Protein AF-A0A955SVN8-F1 (afdb_monomer)

Secondary structure (DSSP, 8-state):
-HHHHHHHHHHHHHHHHHTS-----TT------------TTSS---TTS----S---PPBP-S-TTSTTBHHHHHHH-HHHHHHHHHHHHTPPP-GGGT--SSTT---SB-TTSSSBPP-GGG-SSGGGTEEESTTSS-EE-EE--SSTT-EEPPPSTTHHHHHHHHHHHHHHHHHHH-SS-SSSEEGGG----EEEE-SSTTSPPEEEEESS-SSSSSS--B-TTEEEEEE-TTS-B-TT--STTSTT--EEEEEE-SS--S-TT-SS--

Mean predicted aligned error: 13.24 Å

Solvent-accessible surface area (backbone atoms only — not comparable to full-atom values): 16402 Å² total; per-residue (Å²): 119,72,73,63,52,56,57,51,53,54,51,51,54,53,51,55,63,71,66,51,75,79,73,78,68,85,76,66,85,74,74,71,83,89,75,81,89,78,60,96,83,57,80,93,68,59,91,79,77,65,56,68,80,70,80,88,77,82,68,46,85,45,89,54,57,83,45,81,75,20,47,30,16,28,57,75,75,36,45,65,59,43,47,52,52,52,44,51,57,34,51,23,59,66,43,61,92,73,69,54,50,86,61,48,66,47,68,48,67,54,42,93,83,70,73,48,72,21,87,40,84,46,43,45,57,28,54,40,73,43,24,25,40,59,83,90,33,64,13,25,40,53,65,40,91,50,99,46,99,79,31,43,64,39,65,54,42,70,63,45,68,57,52,52,50,51,42,52,52,49,50,54,58,48,39,68,76,41,25,88,86,68,85,80,44,33,42,61,88,52,44,73,54,47,77,39,69,46,64,85,48,95,94,49,74,66,46,76,48,36,33,35,31,53,81,85,70,83,32,47,70,40,51,40,82,53,37,36,70,48,34,12,29,88,83,69,46,76,40,91,85,50,88,34,60,79,32,89,73,42,36,28,35,38,73,46,68,48,81,92,49,90,81,59,94,58,70,53,83,64,136

Structure (mmCIF, N/CA/C/O backbone):
data_AF-A0A955SVN8-F1
#
_entry.id   AF-A0A955SVN8-F1
#
loop_
_atom_site.group_PDB
_atom_site.id
_atom_site.type_symbol
_atom_site.label_atom_id
_atom_site.label_alt_id
_atom_site.label_comp_id
_atom_site.label_asym_id
_atom_site.label_entity_id
_atom_site.label_seq_id
_atom_site.pdbx_PDB_ins_code
_atom_site.Cartn_x
_atom_site.Cartn_y
_atom_site.Cartn_z
_atom_site.occupancy
_atom_site.B_iso_or_equiv
_atom_site.auth_seq_id
_atom_site.auth_comp_id
_atom_site.auth_asym_id
_atom_site.auth_atom_id
_atom_site.pdbx_PDB_model_num
ATOM 1 N N . MET A 1 1 ? 54.560 -7.103 -55.744 1.00 56.50 1 MET A N 1
ATOM 2 C CA . MET A 1 1 ? 54.652 -7.944 -54.525 1.00 56.50 1 MET A CA 1
ATOM 3 C C . MET A 1 1 ? 53.747 -7.437 -53.393 1.00 56.50 1 MET A C 1
ATOM 5 O O . MET A 1 1 ? 53.150 -8.261 -52.718 1.00 56.50 1 MET A O 1
ATOM 9 N N . GLN A 1 2 ? 53.546 -6.118 -53.244 1.00 54.25 2 GLN A N 1
ATOM 10 C CA . GLN A 1 2 ? 52.640 -5.513 -52.245 1.00 54.25 2 GLN A CA 1
ATOM 11 C C . GLN A 1 2 ? 51.151 -5.903 -52.363 1.00 54.25 2 GLN A C 1
ATOM 13 O O . GLN A 1 2 ? 50.496 -6.117 -51.350 1.00 54.25 2 GLN A O 1
ATOM 18 N N . THR A 1 3 ? 50.607 -6.084 -53.569 1.00 54.38 3 THR A N 1
ATOM 19 C CA . THR A 1 3 ? 49.172 -6.386 -53.765 1.00 54.38 3 THR A CA 1
ATOM 20 C C . THR A 1 3 ? 48.739 -7.768 -53.263 1.00 54.38 3 THR A C 1
ATOM 22 O O . THR A 1 3 ? 47.601 -7.938 -52.837 1.00 54.38 3 THR A O 1
ATOM 25 N N . LYS A 1 4 ? 49.644 -8.755 -53.228 1.00 53.31 4 LYS A N 1
ATOM 26 C CA . LYS A 1 4 ? 49.331 -10.100 -52.708 1.00 53.31 4 LYS A CA 1
ATOM 27 C C . LYS A 1 4 ? 49.249 -10.143 -51.176 1.00 53.31 4 LYS A C 1
ATOM 29 O O . LYS A 1 4 ? 48.553 -10.995 -50.634 1.00 53.31 4 LYS A O 1
ATOM 34 N N . ILE A 1 5 ? 49.907 -9.211 -50.485 1.00 62.44 5 ILE A N 1
ATOM 35 C CA . ILE A 1 5 ? 49.927 -9.144 -49.015 1.00 62.44 5 ILE A CA 1
ATOM 36 C C . ILE A 1 5 ? 48.602 -8.577 -48.482 1.00 62.44 5 ILE A C 1
ATOM 38 O O . ILE A 1 5 ? 48.080 -9.072 -47.487 1.00 62.44 5 ILE A O 1
ATOM 42 N N . HIS A 1 6 ? 47.989 -7.619 -49.186 1.00 59.75 6 HIS A N 1
ATOM 43 C CA . HIS A 1 6 ? 46.691 -7.059 -48.787 1.00 59.75 6 HIS A CA 1
ATOM 44 C C . HIS A 1 6 ? 45.537 -8.063 -48.895 1.00 59.75 6 HIS A C 1
ATOM 46 O O . HIS A 1 6 ? 44.671 -8.087 -48.024 1.00 59.75 6 HIS A O 1
ATOM 52 N N . HIS A 1 7 ? 45.550 -8.942 -49.901 1.00 61.31 7 HIS A N 1
ATOM 53 C CA . HIS A 1 7 ? 44.539 -9.998 -50.011 1.00 61.31 7 HIS A CA 1
ATOM 54 C C . HIS A 1 7 ? 44.686 -11.072 -48.932 1.00 61.31 7 HIS A C 1
ATOM 56 O O . HIS A 1 7 ? 43.678 -11.574 -48.443 1.00 61.31 7 HIS A O 1
ATOM 62 N N . LEU A 1 8 ? 45.915 -11.385 -48.511 1.00 60.88 8 LEU A N 1
ATOM 63 C CA . LEU A 1 8 ? 46.146 -12.372 -47.458 1.00 60.88 8 LEU A CA 1
ATOM 64 C C . LEU A 1 8 ? 45.701 -11.856 -46.081 1.00 60.88 8 LEU A C 1
ATOM 66 O O . LEU A 1 8 ? 45.087 -12.606 -45.331 1.00 60.88 8 LEU A O 1
ATOM 70 N N . ILE A 1 9 ? 45.951 -10.573 -45.781 1.00 66.62 9 ILE A N 1
ATOM 71 C CA . ILE A 1 9 ? 45.527 -9.923 -44.527 1.00 66.62 9 ILE A CA 1
ATOM 72 C C . ILE A 1 9 ? 43.999 -9.768 -44.468 1.00 66.62 9 ILE A C 1
ATOM 74 O O . ILE A 1 9 ? 43.391 -9.986 -43.421 1.00 66.62 9 ILE A O 1
ATOM 78 N N . ALA A 1 10 ? 43.356 -9.437 -45.592 1.00 66.25 10 ALA A N 1
ATOM 79 C CA . ALA A 1 10 ? 41.897 -9.355 -45.657 1.00 66.25 10 ALA A CA 1
ATOM 80 C C . ALA A 1 10 ? 41.232 -10.727 -45.432 1.00 66.25 10 ALA A C 1
ATOM 82 O O . ALA A 1 10 ? 40.215 -10.816 -44.746 1.00 66.25 10 ALA A O 1
ATOM 83 N N . LEU A 1 11 ? 41.824 -11.803 -45.964 1.00 64.62 11 LEU A N 1
ATOM 84 C CA . LEU A 1 11 ? 41.280 -13.155 -45.829 1.00 64.62 11 LEU A CA 1
ATOM 85 C C . LEU A 1 11 ? 41.447 -13.714 -44.406 1.00 64.62 11 LEU A C 1
ATOM 87 O O . LEU A 1 11 ? 40.525 -14.343 -43.888 1.00 64.62 11 LEU A O 1
ATOM 91 N N . THR A 1 12 ? 42.584 -13.461 -43.749 1.00 63.41 12 THR A N 1
ATOM 92 C CA . THR A 1 12 ? 42.801 -13.884 -42.354 1.00 63.41 12 THR A CA 1
ATOM 93 C C . THR A 1 12 ? 41.941 -13.101 -41.368 1.00 63.41 12 THR A C 1
ATOM 95 O O . THR A 1 12 ? 41.427 -13.700 -40.425 1.00 63.41 12 THR A O 1
ATOM 98 N N . GLY A 1 13 ? 41.702 -11.807 -41.606 1.00 63.97 13 GLY A N 1
ATOM 99 C CA . GLY A 1 13 ? 40.751 -11.022 -40.812 1.00 63.97 13 GLY A CA 1
ATOM 100 C C . GLY A 1 13 ? 39.316 -11.554 -40.906 1.00 63.97 13 GLY A C 1
ATOM 101 O O . GLY A 1 13 ? 38.627 -11.657 -39.893 1.00 63.97 13 GLY A O 1
ATOM 102 N N . LEU A 1 14 ? 38.884 -11.967 -42.104 1.00 63.12 14 LEU A N 1
ATOM 103 C CA . LEU A 1 14 ? 37.544 -12.519 -42.318 1.00 63.12 14 LEU A CA 1
ATOM 104 C C . LEU A 1 14 ? 37.375 -13.911 -41.683 1.00 63.12 14 LEU A C 1
ATOM 106 O O . LEU A 1 14 ? 36.348 -14.180 -41.062 1.00 63.12 14 LEU A O 1
ATOM 110 N N . LEU A 1 15 ? 38.391 -14.779 -41.780 1.00 63.25 15 LEU A N 1
ATOM 111 C CA . LEU A 1 15 ? 38.370 -16.084 -41.108 1.00 63.25 15 LEU A CA 1
ATOM 112 C C . LEU A 1 15 ? 38.391 -15.948 -39.578 1.00 63.25 15 LEU A C 1
ATOM 114 O O . LEU A 1 15 ? 37.716 -16.712 -38.894 1.00 63.25 15 LEU A O 1
ATOM 118 N N . ALA A 1 16 ? 39.122 -14.970 -39.036 1.00 62.03 16 ALA A N 1
ATOM 119 C CA . ALA A 1 16 ? 39.156 -14.722 -37.597 1.00 62.03 16 ALA A CA 1
ATOM 120 C C . ALA A 1 16 ? 37.789 -14.272 -37.051 1.00 62.03 16 ALA A C 1
ATOM 122 O O . ALA A 1 16 ? 37.416 -14.693 -35.960 1.00 62.03 16 ALA A O 1
ATOM 123 N N . LEU A 1 17 ? 37.008 -13.496 -37.818 1.00 59.44 17 LEU A N 1
ATOM 124 C CA . LEU A 1 17 ? 35.631 -13.148 -37.442 1.00 59.44 17 LEU A CA 1
ATOM 125 C C . LEU A 1 17 ? 34.669 -14.346 -37.500 1.00 59.44 17 LEU A C 1
ATOM 127 O O . LEU A 1 17 ? 33.755 -14.420 -36.685 1.00 59.44 17 LEU A O 1
ATOM 131 N N . LEU A 1 18 ? 34.870 -15.280 -38.433 1.00 61.41 18 LEU A N 1
ATOM 132 C CA . LEU A 1 18 ? 34.033 -16.481 -38.575 1.00 61.41 18 LEU A CA 1
ATOM 133 C C . LEU A 1 18 ? 34.332 -17.557 -37.518 1.00 61.41 18 LEU A C 1
ATOM 135 O O . LEU A 1 18 ? 33.471 -18.383 -37.229 1.00 61.41 18 LEU A O 1
ATOM 139 N N . CYS A 1 19 ? 35.533 -17.540 -36.935 1.00 59.44 19 CYS A N 1
ATOM 140 C CA . CYS A 1 19 ? 35.955 -18.470 -35.886 1.00 59.44 19 CYS A CA 1
ATOM 141 C C . CYS A 1 19 ? 35.751 -17.935 -34.462 1.00 59.44 19 CYS A C 1
ATOM 143 O O . CYS A 1 19 ? 36.079 -18.641 -33.506 1.00 59.44 19 CYS A O 1
ATOM 145 N N . LEU A 1 20 ? 35.220 -16.717 -34.288 1.00 55.03 20 LEU A N 1
ATOM 146 C CA . LEU A 1 20 ? 34.752 -16.293 -32.974 1.00 55.03 20 LEU A CA 1
ATOM 147 C C . LEU A 1 20 ? 33.561 -17.188 -32.612 1.00 55.03 20 LEU A C 1
ATOM 149 O O . LEU A 1 20 ? 32.554 -17.154 -33.324 1.00 55.03 20 LEU A O 1
ATOM 153 N N . PRO A 1 21 ? 33.644 -18.004 -31.542 1.00 52.06 21 PRO A N 1
ATOM 154 C CA . PRO A 1 21 ? 32.481 -18.732 -31.078 1.00 52.06 21 PRO A CA 1
ATOM 155 C C . PRO A 1 21 ? 31.404 -17.686 -30.837 1.00 52.06 21 PRO A C 1
ATOM 157 O O . PRO A 1 21 ? 31.644 -16.705 -30.127 1.00 52.06 21 PRO A O 1
ATOM 160 N N . SER A 1 22 ? 30.243 -17.866 -31.466 1.00 52.44 22 SER A N 1
ATOM 161 C CA . SER A 1 22 ? 29.055 -17.111 -31.112 1.00 52.44 22 SER A CA 1
ATOM 162 C C . SER A 1 22 ? 28.837 -17.378 -29.631 1.00 52.44 22 SER A C 1
ATOM 164 O O . SER A 1 22 ? 28.274 -18.410 -29.261 1.00 52.44 22 SER A O 1
ATOM 166 N N . GLN A 1 23 ? 29.352 -16.504 -28.766 1.00 48.19 23 GLN A N 1
ATOM 167 C CA . GLN A 1 23 ? 28.896 -16.458 -27.398 1.00 48.19 23 GLN A CA 1
ATOM 168 C C . GLN A 1 23 ? 27.404 -16.265 -27.555 1.00 48.19 23 GLN A C 1
ATOM 170 O O . GLN A 1 23 ? 26.951 -15.266 -28.115 1.00 48.19 23 GLN A O 1
ATOM 175 N N . THR A 1 24 ? 26.663 -17.307 -27.209 1.00 48.28 24 THR A N 1
ATOM 176 C CA . THR A 1 24 ? 25.218 -17.312 -27.192 1.00 48.28 24 THR A CA 1
ATOM 177 C C . THR A 1 24 ? 24.825 -16.201 -26.241 1.00 48.28 24 THR A C 1
ATOM 179 O O . THR A 1 24 ? 24.751 -16.391 -25.027 1.00 48.28 24 THR A O 1
ATOM 182 N N . ALA A 1 25 ? 24.638 -15.006 -26.793 1.00 43.06 25 ALA A N 1
ATOM 183 C CA . ALA A 1 25 ? 24.001 -13.907 -26.120 1.00 43.06 25 ALA A CA 1
ATOM 184 C C . ALA A 1 25 ? 22.561 -14.366 -25.885 1.00 43.06 25 ALA A C 1
ATOM 186 O O . ALA A 1 25 ? 21.659 -14.100 -26.673 1.00 43.06 25 ALA A O 1
ATOM 187 N N . HIS A 1 26 ? 22.337 -15.090 -24.789 1.00 45.22 26 HIS A N 1
ATOM 188 C CA . HIS A 1 26 ? 21.021 -15.538 -24.330 1.00 45.22 26 HIS A CA 1
ATOM 189 C C . HIS A 1 26 ? 20.142 -14.374 -23.832 1.00 45.22 26 HIS A C 1
ATOM 191 O O . HIS A 1 26 ? 19.161 -14.584 -23.127 1.00 45.22 26 HIS A O 1
ATOM 197 N N . ALA A 1 27 ? 20.467 -13.143 -24.226 1.00 41.06 27 ALA A N 1
ATOM 198 C CA . ALA A 1 27 ? 19.725 -11.931 -23.924 1.00 41.06 27 ALA A CA 1
ATOM 199 C C . ALA A 1 27 ? 19.083 -11.306 -25.175 1.00 41.06 27 ALA A C 1
ATOM 201 O O . ALA A 1 27 ? 18.737 -10.127 -25.159 1.00 41.06 27 ALA A O 1
ATOM 202 N N . GLN A 1 28 ? 18.892 -12.062 -26.263 1.00 39.22 28 GLN A N 1
ATOM 203 C CA . GLN A 1 28 ? 17.955 -11.626 -27.296 1.00 39.22 28 GLN A CA 1
ATOM 204 C C . GLN A 1 28 ? 16.526 -11.835 -26.791 1.00 39.22 28 GLN A C 1
ATOM 206 O O . GLN A 1 28 ? 16.095 -12.960 -26.529 1.00 39.22 28 GLN A O 1
ATOM 211 N N . LEU A 1 29 ? 15.795 -10.725 -26.657 1.00 39.72 29 LEU A N 1
ATOM 212 C CA . LEU A 1 29 ? 14.338 -10.693 -26.594 1.00 39.72 29 LEU A CA 1
ATOM 213 C C . LEU A 1 29 ? 13.798 -11.348 -27.871 1.00 39.72 29 LEU A C 1
ATOM 215 O O . LEU A 1 29 ? 13.519 -10.678 -28.860 1.00 39.72 29 LEU A O 1
ATOM 219 N N . GLY A 1 30 ? 13.691 -12.673 -27.866 1.00 37.09 30 GLY A N 1
ATOM 220 C CA . GLY A 1 30 ? 12.896 -13.394 -28.841 1.00 37.09 30 GLY A CA 1
ATOM 221 C C . GLY A 1 30 ? 11.435 -13.067 -28.577 1.00 37.09 30 GLY A C 1
ATOM 222 O O . GLY A 1 30 ? 10.751 -13.818 -27.882 1.00 37.09 30 GLY A O 1
ATOM 223 N N . GLU A 1 31 ? 10.953 -11.936 -29.096 1.00 38.50 31 GLU A N 1
ATOM 224 C CA . GLU A 1 31 ? 9.530 -11.811 -29.378 1.00 38.50 31 GLU A CA 1
ATOM 225 C C . GLU A 1 31 ? 9.178 -12.998 -30.276 1.00 38.50 31 GLU A C 1
ATOM 227 O O . GLU A 1 31 ? 9.737 -13.171 -31.362 1.00 38.50 31 GLU A O 1
ATOM 232 N N . ARG A 1 32 ? 8.328 -13.902 -29.777 1.00 40.16 32 ARG A N 1
ATOM 233 C CA . ARG A 1 32 ? 7.825 -14.996 -30.607 1.00 40.16 32 ARG A CA 1
ATOM 234 C C . ARG A 1 32 ? 7.165 -14.377 -31.844 1.00 40.16 32 ARG A C 1
ATOM 236 O O . ARG A 1 32 ? 6.414 -13.416 -31.673 1.00 40.16 32 ARG A O 1
ATOM 243 N N . PRO A 1 33 ? 7.371 -14.946 -33.047 1.00 39.72 33 PRO A N 1
ATOM 244 C CA . PRO A 1 33 ? 6.618 -14.557 -34.229 1.00 39.72 33 PRO A CA 1
ATOM 245 C C . PRO A 1 33 ? 5.126 -14.539 -33.893 1.00 39.72 33 PRO A C 1
ATOM 247 O O . PRO A 1 33 ? 4.575 -15.532 -33.411 1.00 39.72 33 PRO A O 1
ATOM 250 N N . SER A 1 34 ? 4.508 -13.375 -34.072 1.00 40.97 34 SER A N 1
ATOM 251 C CA . SER A 1 34 ? 3.095 -13.131 -33.822 1.00 40.97 34 SER A CA 1
ATOM 252 C C . SER A 1 34 ? 2.247 -14.136 -34.600 1.00 40.97 34 SER A C 1
ATOM 254 O O . SER A 1 34 ? 2.191 -14.105 -35.827 1.00 40.97 34 SER A O 1
ATOM 256 N N . GLY A 1 35 ? 1.577 -15.019 -33.872 1.00 39.84 35 GLY A N 1
ATOM 257 C CA . GLY A 1 35 ? 0.622 -15.980 -34.409 1.00 39.84 35 GLY A CA 1
ATOM 258 C C . GLY A 1 35 ? -0.524 -16.177 -33.431 1.00 39.84 35 GLY A C 1
ATOM 259 O O . GLY A 1 35 ? -0.808 -17.302 -33.033 1.00 39.84 35 GLY A O 1
ATOM 260 N N . SER A 1 36 ? -1.137 -15.084 -32.968 1.00 42.75 36 SER A N 1
ATOM 261 C CA . SER A 1 36 ? -2.406 -15.179 -32.251 1.00 42.75 36 SER A CA 1
ATOM 262 C C . SER A 1 36 ? -3.522 -15.264 -33.286 1.00 42.75 36 SER A C 1
ATOM 264 O O . SER A 1 36 ? -3.944 -14.257 -33.842 1.00 42.75 36 SER A O 1
ATOM 266 N N . THR A 1 37 ? -3.995 -16.474 -33.573 1.00 42.12 37 THR A N 1
ATOM 267 C CA . THR A 1 37 ? -5.223 -16.711 -34.349 1.00 42.12 37 THR A CA 1
ATOM 268 C C . THR A 1 37 ? -6.478 -16.557 -33.472 1.00 42.12 37 THR A C 1
ATOM 270 O O . THR A 1 37 ? -7.478 -17.233 -33.702 1.00 42.12 37 THR A O 1
ATOM 273 N N . ALA A 1 38 ? -6.420 -15.750 -32.406 1.00 45.81 38 ALA A N 1
ATOM 274 C CA . ALA A 1 38 ? -7.461 -15.689 -31.385 1.00 45.81 38 ALA A CA 1
ATOM 275 C C . ALA A 1 38 ? -8.660 -14.837 -31.828 1.00 45.81 38 ALA A C 1
ATOM 277 O O . ALA A 1 38 ? -8.512 -13.689 -32.242 1.00 45.81 38 ALA A O 1
ATOM 278 N N . THR A 1 39 ? -9.858 -15.396 -31.676 1.00 39.88 39 THR A N 1
ATOM 279 C CA . THR A 1 39 ? -11.141 -14.689 -31.761 1.00 39.88 39 THR A CA 1
ATOM 280 C C . THR A 1 39 ? -11.751 -14.579 -30.359 1.00 39.88 39 THR A C 1
ATOM 282 O O . THR A 1 39 ? -11.403 -15.342 -29.457 1.00 39.88 39 THR A O 1
ATOM 285 N N . ALA A 1 40 ? -12.672 -13.630 -30.156 1.00 40.97 40 ALA A N 1
ATOM 286 C CA . ALA A 1 40 ? -13.271 -13.290 -28.854 1.00 40.97 40 ALA A CA 1
ATOM 287 C C . ALA A 1 40 ? -14.096 -14.415 -28.174 1.00 40.97 40 ALA A C 1
ATOM 289 O O . ALA A 1 40 ? -14.730 -14.175 -27.150 1.00 40.97 40 ALA A O 1
ATOM 290 N N . GLN A 1 41 ? -14.121 -15.623 -28.744 1.00 40.09 41 GLN A N 1
ATOM 291 C CA . GLN A 1 41 ? -14.936 -16.764 -28.310 1.00 40.09 41 GLN A CA 1
ATOM 292 C C . GLN A 1 41 ? -14.141 -17.832 -27.534 1.00 40.09 41 GLN A C 1
ATOM 294 O O . GLN A 1 41 ? -14.742 -18.735 -26.956 1.00 40.09 41 GLN A O 1
ATOM 299 N N . ASP A 1 42 ? -12.811 -17.733 -27.486 1.00 43.00 42 ASP A N 1
ATOM 300 C CA . ASP A 1 42 ? -11.946 -18.642 -26.723 1.00 43.00 42 ASP A CA 1
ATOM 301 C C . ASP A 1 42 ? -11.757 -18.142 -25.269 1.00 43.00 42 ASP A C 1
ATOM 303 O O . ASP A 1 42 ? -11.769 -16.928 -25.036 1.00 43.00 42 ASP A O 1
ATOM 307 N N . PRO A 1 43 ? -11.546 -19.022 -24.260 1.00 48.16 43 PRO A N 1
ATOM 308 C CA . PRO A 1 43 ? -11.237 -18.582 -22.894 1.00 48.16 43 PRO A CA 1
ATOM 309 C C . PRO A 1 43 ? -10.026 -17.638 -22.917 1.00 48.16 43 PRO A C 1
ATOM 311 O O . PRO A 1 43 ? -9.142 -17.863 -23.742 1.00 48.16 43 PRO A O 1
ATOM 314 N N . PRO A 1 44 ? -9.947 -16.614 -22.040 1.00 46.03 44 PRO A N 1
ATOM 315 C CA . PRO A 1 44 ? -9.005 -15.503 -22.176 1.00 46.03 44 PRO A CA 1
ATOM 316 C C . PRO A 1 44 ? -7.555 -15.993 -22.261 1.00 46.03 44 PRO A C 1
ATOM 318 O O . PRO A 1 44 ? -6.882 -16.262 -21.263 1.00 46.03 44 PRO A O 1
ATOM 321 N N . LYS A 1 45 ? -7.080 -16.120 -23.497 1.00 55.00 45 LYS A N 1
ATOM 322 C CA . LYS A 1 45 ? -5.713 -16.442 -23.874 1.00 55.00 45 LYS A CA 1
ATOM 323 C C . LYS A 1 45 ? -5.137 -15.141 -24.412 1.00 55.00 45 LYS A C 1
ATOM 325 O O . LYS A 1 45 ? -5.242 -14.894 -25.598 1.00 55.00 45 LYS A O 1
ATOM 330 N N . ASP A 1 46 ? -4.606 -14.305 -23.516 1.00 52.75 46 ASP A N 1
ATOM 331 C CA . ASP A 1 46 ? -3.719 -13.170 -23.837 1.00 52.75 46 ASP A CA 1
ATOM 332 C C . ASP A 1 46 ? -4.014 -12.478 -25.162 1.00 52.75 46 ASP A C 1
ATOM 334 O O . ASP A 1 46 ? -3.350 -12.698 -26.175 1.00 52.75 46 ASP A O 1
ATOM 338 N N . LEU A 1 47 ? -5.059 -11.660 -25.120 1.00 49.00 47 LEU A N 1
ATOM 339 C CA . LEU A 1 47 ? -5.581 -10.939 -26.274 1.00 49.00 47 LEU A CA 1
ATOM 340 C C . LEU A 1 47 ? -4.573 -9.922 -26.822 1.00 49.00 47 LEU A C 1
ATOM 342 O O . LEU A 1 47 ? -4.683 -9.520 -27.975 1.00 49.00 47 LEU A O 1
ATOM 346 N N . SER A 1 48 ? -3.584 -9.529 -26.015 1.00 54.84 48 SER A N 1
ATOM 347 C CA . SER A 1 48 ? -2.513 -8.637 -26.439 1.00 54.84 48 SER A CA 1
ATOM 348 C C . SER A 1 48 ? -1.404 -9.378 -27.199 1.00 54.84 48 SER A C 1
ATOM 350 O O . SER A 1 48 ? -0.697 -8.768 -27.990 1.00 54.84 48 SER A O 1
ATOM 352 N N . GLY A 1 49 ? -1.247 -10.695 -27.005 1.00 55.38 49 GLY A N 1
ATOM 353 C CA . GLY A 1 49 ? -0.098 -11.456 -27.509 1.00 55.38 49 GLY A CA 1
ATOM 354 C C . GLY A 1 49 ? 1.222 -11.073 -26.827 1.00 55.38 49 GLY A C 1
ATOM 355 O O . GLY A 1 49 ? 2.292 -11.488 -27.276 1.00 55.38 49 GLY A O 1
ATOM 356 N N . PHE A 1 50 ? 1.156 -10.277 -25.756 1.00 54.34 50 PHE A N 1
ATOM 357 C CA . PHE A 1 50 ? 2.303 -9.633 -25.115 1.00 54.34 50 PHE A CA 1
ATOM 358 C C . PHE A 1 50 ? 2.478 -10.058 -23.651 1.00 54.34 50 PHE A C 1
ATOM 360 O O . PHE A 1 50 ? 3.408 -9.616 -22.976 1.00 54.34 50 PHE A O 1
ATOM 367 N N . SER A 1 51 ? 1.624 -10.945 -23.138 1.00 56.38 51 SER A N 1
ATOM 368 C CA . SER A 1 51 ? 1.683 -11.373 -21.743 1.00 56.38 51 SER A CA 1
ATOM 369 C C . SER A 1 51 ? 2.815 -12.365 -21.493 1.00 56.38 51 SER A C 1
ATOM 371 O O . SER A 1 51 ? 2.903 -13.449 -22.078 1.00 56.38 51 SER A O 1
ATOM 373 N N . ILE A 1 52 ? 3.660 -12.034 -20.520 1.00 60.66 52 ILE A N 1
ATOM 374 C CA . ILE A 1 52 ? 4.787 -12.871 -20.113 1.00 60.66 52 ILE A CA 1
ATOM 375 C C . ILE A 1 52 ? 4.282 -14.179 -19.499 1.00 60.66 52 ILE A C 1
ATOM 377 O O . ILE A 1 52 ? 3.710 -14.233 -18.402 1.00 60.66 52 ILE A O 1
ATOM 381 N N . LYS A 1 53 ? 4.520 -15.278 -20.221 1.00 57.41 53 LYS A N 1
ATOM 382 C CA . LYS A 1 53 ? 4.068 -16.626 -19.841 1.00 57.41 53 LYS A CA 1
ATOM 383 C C . LYS A 1 53 ? 4.970 -17.326 -18.842 1.00 57.41 53 LYS A C 1
ATOM 385 O O . LYS A 1 53 ? 4.528 -18.297 -18.228 1.00 57.41 53 LYS A O 1
ATOM 390 N N . ASN A 1 54 ? 6.180 -16.813 -18.638 1.00 56.69 54 ASN A N 1
ATOM 391 C CA . ASN A 1 54 ? 7.145 -17.395 -17.717 1.00 56.69 54 ASN A CA 1
ATOM 392 C C . ASN A 1 54 ? 6.576 -17.462 -16.292 1.00 56.69 54 ASN A C 1
ATOM 394 O O . ASN A 1 54 ? 5.756 -16.627 -15.870 1.00 56.69 54 ASN A O 1
ATOM 398 N N . LYS A 1 55 ? 6.996 -18.495 -15.550 1.00 59.41 55 LYS A N 1
ATOM 399 C CA . LYS A 1 55 ? 6.644 -18.652 -14.135 1.00 59.41 55 LYS A CA 1
ATOM 400 C C . LYS A 1 55 ? 7.110 -17.413 -13.371 1.00 59.41 55 LYS A C 1
ATOM 402 O O . LYS A 1 55 ? 8.199 -16.898 -13.612 1.00 59.41 55 LYS A O 1
ATOM 407 N N . ARG A 1 56 ? 6.278 -16.942 -12.438 1.00 63.47 56 ARG A N 1
ATOM 408 C CA . ARG A 1 56 ? 6.669 -15.869 -11.523 1.00 63.47 56 ARG A CA 1
ATOM 409 C C . ARG A 1 56 ? 7.731 -16.434 -10.586 1.00 63.47 56 ARG A C 1
ATOM 411 O O . ARG A 1 56 ? 7.403 -17.224 -9.707 1.00 63.47 56 ARG A O 1
ATOM 418 N N . VAL A 1 57 ? 8.977 -16.026 -10.781 1.00 63.62 57 VAL A N 1
ATOM 419 C CA . VAL A 1 57 ? 10.049 -16.254 -9.813 1.00 63.62 57 VAL A CA 1
ATOM 420 C C . VAL A 1 57 ? 10.077 -15.030 -8.909 1.00 63.62 57 VAL A C 1
ATOM 422 O O . VAL A 1 57 ? 10.329 -13.921 -9.378 1.00 63.62 57 VAL A O 1
ATOM 425 N N . ARG A 1 58 ? 9.721 -15.207 -7.634 1.00 66.44 58 ARG A N 1
ATOM 426 C CA . ARG A 1 58 ? 9.778 -14.118 -6.655 1.00 66.44 58 ARG A CA 1
ATOM 427 C C . ARG A 1 58 ? 11.237 -13.891 -6.279 1.00 66.44 58 ARG A C 1
ATOM 429 O O . ARG A 1 58 ? 11.944 -14.839 -5.961 1.00 66.44 58 ARG A O 1
ATOM 436 N N . MET A 1 59 ? 11.666 -12.639 -6.341 1.00 70.62 59 MET A N 1
ATOM 437 C CA . MET A 1 59 ? 12.954 -12.226 -5.803 1.00 70.62 59 MET A CA 1
ATOM 438 C C . MET A 1 59 ? 12.813 -12.068 -4.292 1.00 70.62 59 MET A C 1
ATOM 440 O O . MET A 1 59 ? 11.840 -11.473 -3.828 1.00 70.62 59 MET A O 1
ATOM 444 N N . ILE A 1 60 ? 13.761 -12.619 -3.541 1.00 76.75 60 ILE A N 1
ATOM 445 C CA . ILE A 1 60 ? 13.814 -12.449 -2.090 1.00 76.75 60 ILE A CA 1
ATOM 446 C C . ILE A 1 60 ? 14.561 -11.146 -1.811 1.00 76.75 60 ILE A C 1
ATOM 448 O O . ILE A 1 60 ? 15.625 -10.904 -2.386 1.00 76.75 60 ILE A O 1
ATOM 452 N N . HIS A 1 61 ? 13.990 -10.285 -0.971 1.00 78.00 61 HIS A N 1
ATOM 453 C CA . HIS A 1 61 ? 14.687 -9.084 -0.529 1.00 78.00 61 HIS A CA 1
ATOM 454 C C . HIS A 1 61 ? 15.875 -9.462 0.366 1.00 78.00 61 HIS A C 1
ATOM 456 O O . HIS A 1 61 ? 15.733 -10.280 1.268 1.00 78.00 61 HIS A O 1
ATOM 462 N N . SER A 1 62 ? 17.029 -8.852 0.118 1.00 81.62 62 SER A N 1
ATOM 463 C CA . SER A 1 62 ? 18.216 -8.923 0.974 1.00 81.62 62 SER A CA 1
ATOM 464 C C . SER A 1 62 ? 18.985 -7.613 0.850 1.00 81.62 62 SER A C 1
ATOM 466 O O . SER A 1 62 ? 18.911 -6.969 -0.199 1.00 81.62 62 SER A O 1
ATOM 468 N N . THR A 1 63 ? 19.73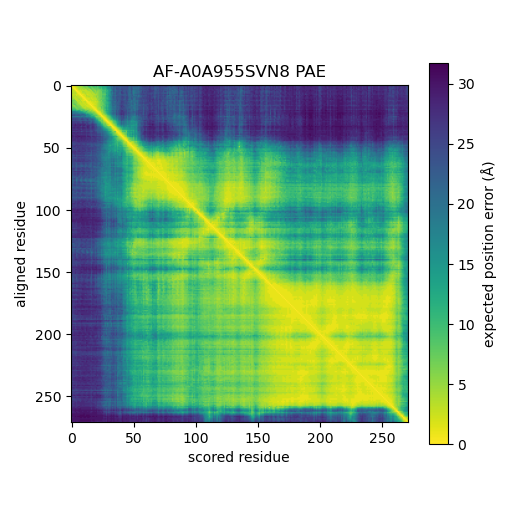0 -7.238 1.888 1.00 86.88 63 THR A N 1
ATOM 469 C CA . THR A 1 63 ? 20.758 -6.184 1.845 1.00 86.88 63 THR A CA 1
ATOM 470 C C . THR A 1 63 ? 22.163 -6.744 1.596 1.00 86.88 63 THR A C 1
ATOM 472 O O . THR A 1 63 ? 23.077 -5.984 1.281 1.00 86.88 63 THR A O 1
ATOM 475 N N . ASP A 1 64 ? 22.330 -8.063 1.697 1.00 88.12 64 ASP A N 1
ATOM 476 C CA . ASP A 1 64 ? 23.566 -8.788 1.416 1.00 88.12 64 ASP A CA 1
ATOM 477 C C . ASP A 1 64 ? 23.653 -9.122 -0.081 1.00 88.12 64 ASP A C 1
ATOM 479 O O . ASP A 1 64 ? 22.777 -9.797 -0.631 1.00 88.12 64 ASP A O 1
ATOM 483 N N . ASN A 1 65 ? 24.703 -8.629 -0.745 1.00 90.50 65 ASN A N 1
ATOM 484 C CA . ASN A 1 65 ? 24.931 -8.826 -2.177 1.00 90.50 65 ASN A CA 1
ATOM 485 C C . ASN A 1 65 ? 25.675 -10.125 -2.514 1.00 90.50 65 ASN A C 1
ATOM 487 O O . ASN A 1 65 ? 25.906 -10.393 -3.692 1.00 90.50 65 ASN A O 1
ATOM 491 N N . THR A 1 66 ? 26.053 -10.919 -1.512 1.00 93.31 66 THR A N 1
ATOM 492 C CA . THR A 1 66 ? 26.700 -12.223 -1.699 1.00 93.31 66 THR A CA 1
ATOM 493 C C . THR A 1 66 ? 25.689 -13.352 -1.912 1.00 93.31 66 THR A C 1
ATOM 495 O O . THR A 1 66 ? 26.036 -14.397 -2.455 1.00 93.31 66 THR A O 1
ATOM 498 N N . LEU A 1 67 ? 24.421 -13.131 -1.551 1.00 89.19 67 LEU A N 1
ATOM 499 C CA . LEU A 1 67 ? 23.353 -14.122 -1.666 1.00 89.19 67 LEU A CA 1
ATOM 500 C C . LEU A 1 67 ? 22.749 -14.138 -3.075 1.00 89.19 67 LEU A C 1
ATOM 502 O O . LEU A 1 67 ? 21.898 -13.305 -3.410 1.00 89.19 67 LEU A O 1
ATOM 506 N N . GLU A 1 68 ? 23.158 -15.112 -3.890 1.00 88.38 68 GLU A N 1
ATOM 507 C CA . GLU A 1 68 ? 22.652 -15.292 -5.254 1.00 88.38 68 GLU A CA 1
ATOM 508 C C . GLU A 1 68 ? 21.118 -15.378 -5.302 1.00 88.38 68 GLU A C 1
ATOM 510 O O . GLU A 1 68 ? 20.466 -16.012 -4.472 1.00 88.38 68 GLU A O 1
ATOM 515 N N . GLY A 1 69 ? 20.514 -14.723 -6.295 1.00 79.69 69 GLY A N 1
ATOM 516 C CA . GLY A 1 69 ? 19.061 -14.733 -6.479 1.00 79.69 69 GLY A CA 1
ATOM 517 C C . GLY A 1 69 ? 18.280 -13.702 -5.649 1.00 79.69 69 GLY A C 1
ATOM 518 O O . GLY A 1 69 ? 17.071 -13.548 -5.868 1.00 79.69 69 GLY A O 1
ATOM 519 N N . THR A 1 70 ? 18.935 -12.973 -4.740 1.00 84.12 70 THR A N 1
ATOM 520 C CA . THR A 1 70 ? 18.308 -11.913 -3.931 1.00 84.12 70 THR A CA 1
ATOM 521 C C . THR A 1 70 ? 18.328 -10.540 -4.614 1.00 84.12 70 THR A C 1
ATOM 523 O O . THR A 1 70 ? 19.022 -10.325 -5.610 1.00 84.12 70 THR A O 1
ATOM 526 N N . SER A 1 71 ? 17.553 -9.583 -4.085 1.00 83.50 71 SER A N 1
ATOM 527 C CA . SER A 1 71 ? 17.429 -8.236 -4.661 1.00 83.50 71 SER A CA 1
ATOM 528 C C . SER A 1 71 ? 18.750 -7.488 -4.770 1.00 83.50 71 SER A C 1
ATOM 530 O O . SER A 1 71 ? 19.036 -6.927 -5.824 1.00 83.50 71 SER A O 1
ATOM 532 N N . LYS A 1 72 ? 19.562 -7.498 -3.708 1.00 87.00 72 LYS A N 1
ATOM 533 C CA . LYS A 1 72 ? 20.842 -6.786 -3.676 1.00 87.00 72 LYS A CA 1
ATOM 534 C C . LYS A 1 72 ? 21.883 -7.450 -4.576 1.00 87.00 72 LYS A C 1
ATOM 536 O O . LYS A 1 72 ? 22.609 -6.741 -5.264 1.00 87.00 72 LYS A O 1
ATOM 541 N N . TYR A 1 73 ? 21.900 -8.785 -4.655 1.00 88.19 73 TYR A N 1
ATOM 542 C CA . TYR A 1 73 ? 22.752 -9.497 -5.610 1.00 88.19 73 TYR A CA 1
ATOM 543 C C . TYR A 1 73 ? 22.476 -9.052 -7.050 1.00 88.19 73 TYR A C 1
ATOM 545 O O . TYR A 1 73 ? 23.402 -8.644 -7.743 1.00 88.19 73 TYR A O 1
ATOM 553 N N . PHE A 1 74 ? 21.213 -9.063 -7.497 1.00 85.75 74 PHE A N 1
ATOM 554 C CA . PHE A 1 74 ? 20.898 -8.643 -8.866 1.00 85.75 74 PHE A CA 1
ATOM 555 C C . PHE A 1 74 ? 21.146 -7.151 -9.092 1.00 85.75 74 PHE A C 1
ATOM 557 O O . PHE A 1 74 ? 21.678 -6.793 -10.130 1.00 85.75 74 PHE A O 1
ATOM 564 N N . GLN A 1 75 ? 20.815 -6.279 -8.138 1.00 87.06 75 GLN A N 1
ATOM 565 C CA . GLN A 1 75 ? 21.077 -4.841 -8.280 1.00 87.06 75 GLN A CA 1
ATOM 566 C C . GLN A 1 75 ? 22.570 -4.529 -8.465 1.00 87.06 75 GLN A C 1
ATOM 568 O O . GLN 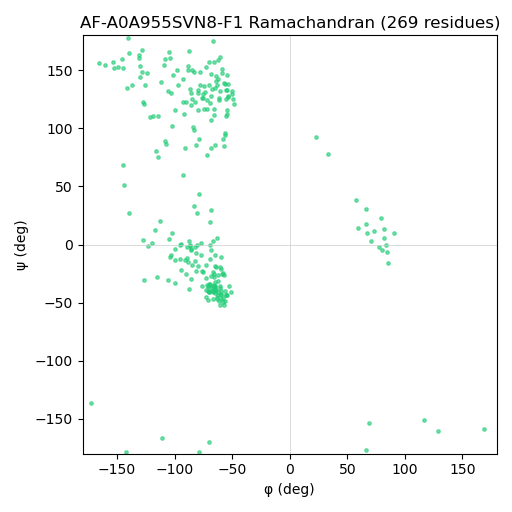A 1 75 ? 22.904 -3.682 -9.288 1.00 87.06 75 GLN A O 1
ATOM 573 N N . ASP A 1 76 ? 23.453 -5.227 -7.745 1.00 91.31 76 ASP A N 1
ATOM 574 C CA . ASP A 1 76 ? 24.893 -4.963 -7.792 1.00 91.31 76 ASP A CA 1
ATOM 575 C C . ASP A 1 76 ? 25.609 -5.734 -8.918 1.00 91.31 76 ASP A C 1
ATOM 577 O O . ASP A 1 76 ? 26.546 -5.216 -9.523 1.00 91.31 76 ASP A O 1
ATOM 581 N N . ARG A 1 77 ? 25.221 -6.993 -9.178 1.00 88.62 77 ARG A N 1
ATOM 582 C CA . ARG A 1 77 ? 25.956 -7.916 -10.067 1.00 88.62 77 ARG A CA 1
ATOM 583 C C . ARG A 1 77 ? 25.375 -8.023 -11.473 1.00 88.62 77 ARG A C 1
ATOM 585 O O . ARG A 1 77 ? 26.135 -8.230 -12.413 1.00 88.62 77 ARG A O 1
ATOM 592 N N . ASP A 1 78 ? 24.058 -7.901 -11.619 1.00 85.88 78 ASP A N 1
ATOM 593 C CA . ASP A 1 78 ? 23.367 -7.964 -12.913 1.00 85.88 78 ASP A CA 1
ATOM 594 C C . ASP A 1 78 ? 22.159 -7.004 -12.928 1.00 85.88 78 ASP A C 1
ATOM 596 O O . ASP A 1 78 ? 20.990 -7.426 -12.909 1.00 85.88 78 ASP A O 1
ATOM 600 N N . PRO A 1 79 ? 22.426 -5.682 -12.912 1.00 85.75 79 PRO A N 1
ATOM 601 C CA . PRO A 1 79 ? 21.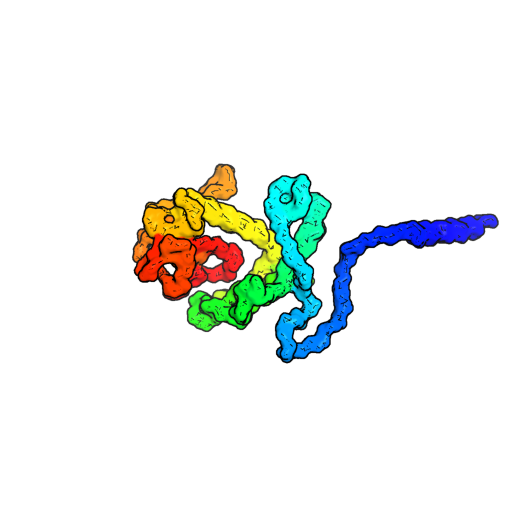379 -4.666 -12.842 1.00 85.75 79 PRO A CA 1
ATOM 602 C C . PRO A 1 79 ? 20.445 -4.718 -14.055 1.00 85.75 79 PRO A C 1
ATOM 604 O O . PRO A 1 79 ? 19.272 -4.353 -13.950 1.00 85.75 79 PRO A O 1
ATOM 607 N N . TRP A 1 80 ? 20.932 -5.214 -15.197 1.00 83.62 80 TRP A N 1
ATOM 608 C CA . TRP A 1 80 ? 20.113 -5.413 -16.386 1.00 83.62 80 TRP A CA 1
ATOM 609 C C . TRP A 1 80 ? 19.056 -6.495 -16.166 1.00 83.62 80 TRP A C 1
ATOM 611 O O . TRP A 1 80 ? 17.879 -6.267 -16.449 1.00 83.62 80 TRP A O 1
ATOM 621 N N . LEU A 1 81 ? 19.428 -7.647 -15.604 1.00 82.50 81 LEU A N 1
ATOM 622 C CA . LEU A 1 81 ? 18.464 -8.687 -15.260 1.00 82.50 81 LEU A CA 1
ATOM 623 C C . LEU A 1 81 ? 17.496 -8.232 -14.160 1.00 82.50 81 LEU A C 1
ATOM 625 O O . LEU A 1 81 ? 16.309 -8.566 -14.224 1.00 82.50 81 LEU A O 1
ATOM 629 N N . ALA A 1 82 ? 17.963 -7.445 -13.184 1.00 81.06 82 ALA A N 1
ATOM 630 C CA . ALA A 1 82 ? 17.096 -6.823 -12.180 1.00 81.06 82 ALA A CA 1
ATOM 631 C C . ALA A 1 82 ? 16.024 -5.937 -12.842 1.00 81.06 82 ALA A C 1
ATOM 633 O O . ALA A 1 82 ? 14.828 -6.090 -12.572 1.00 81.06 82 ALA A O 1
ATOM 634 N N . TYR A 1 83 ? 16.447 -5.066 -13.761 1.00 81.31 83 TYR A N 1
ATOM 635 C CA . TYR A 1 83 ? 15.571 -4.194 -14.536 1.00 81.31 83 TYR A CA 1
ATOM 636 C C . TYR A 1 83 ? 14.591 -4.990 -15.408 1.00 81.31 83 TYR A C 1
ATOM 638 O O . TYR A 1 83 ? 13.383 -4.767 -15.326 1.00 81.31 83 TYR A O 1
ATOM 646 N N . GLN A 1 84 ? 15.067 -5.981 -16.168 1.00 80.94 84 GLN A N 1
ATOM 647 C CA . GLN A 1 84 ? 14.215 -6.828 -17.008 1.00 80.94 84 GLN A CA 1
ATOM 648 C C . GLN A 1 84 ? 13.176 -7.590 -16.180 1.00 80.94 84 GLN A C 1
ATOM 650 O O . GLN A 1 84 ? 12.024 -7.720 -16.588 1.00 80.94 84 GLN A O 1
ATOM 655 N N . ARG A 1 85 ? 13.529 -8.060 -14.978 1.00 78.56 85 ARG A N 1
ATOM 656 C CA . ARG A 1 85 ? 12.564 -8.684 -14.060 1.00 78.56 85 ARG A CA 1
ATOM 657 C C . ARG A 1 85 ? 11.506 -7.698 -13.570 1.00 78.56 85 ARG A C 1
ATOM 659 O O . ARG A 1 85 ? 10.335 -8.072 -13.525 1.00 78.56 85 ARG A O 1
ATOM 666 N N . GLY A 1 86 ? 11.898 -6.468 -13.238 1.00 78.19 86 GLY A N 1
ATOM 667 C CA . GLY A 1 86 ? 10.968 -5.391 -12.891 1.00 78.19 86 GLY A CA 1
ATOM 668 C C . GLY A 1 86 ? 10.011 -5.076 -14.041 1.00 78.19 86 GLY A C 1
ATOM 669 O O . GLY A 1 86 ? 8.797 -5.172 -13.875 1.00 78.19 86 GLY A O 1
ATOM 670 N N . LYS A 1 87 ? 10.550 -4.834 -15.241 1.00 80.00 87 LYS A N 1
ATOM 671 C CA . LYS A 1 87 ? 9.781 -4.624 -16.477 1.00 80.00 87 LYS A CA 1
ATOM 672 C C . LYS A 1 87 ? 8.809 -5.773 -16.748 1.00 80.00 87 LYS A C 1
ATOM 674 O O . LYS A 1 87 ? 7.640 -5.548 -17.066 1.00 80.00 87 LYS A O 1
ATOM 679 N N . ASN A 1 88 ? 9.261 -7.011 -16.562 1.00 79.31 88 ASN A N 1
ATOM 680 C CA . ASN A 1 88 ? 8.432 -8.195 -16.748 1.00 79.31 88 ASN A CA 1
ATOM 681 C C . ASN A 1 88 ? 7.291 -8.298 -15.728 1.00 79.31 88 ASN A C 1
ATOM 683 O O . ASN A 1 88 ? 6.264 -8.903 -16.019 1.00 79.31 88 ASN A O 1
ATOM 687 N N . LEU A 1 89 ? 7.458 -7.745 -14.525 1.00 78.06 89 LEU A N 1
ATOM 688 C CA . LEU A 1 89 ? 6.384 -7.671 -13.541 1.00 78.06 89 LEU A CA 1
ATOM 689 C C . LEU A 1 89 ? 5.346 -6.618 -13.948 1.00 78.06 89 LEU A C 1
ATOM 691 O O . LEU A 1 89 ? 4.156 -6.914 -13.915 1.00 78.06 89 LEU A O 1
ATOM 695 N N . THR A 1 90 ? 5.794 -5.438 -14.383 1.00 79.25 90 THR A N 1
ATOM 696 C CA . THR A 1 90 ? 4.924 -4.320 -14.786 1.00 79.25 90 THR A CA 1
ATOM 697 C C . THR A 1 90 ? 4.098 -4.637 -16.033 1.00 79.25 90 THR A C 1
ATOM 699 O O . THR A 1 90 ? 2.939 -4.250 -16.114 1.00 79.25 90 THR A O 1
ATOM 702 N N . THR A 1 91 ? 4.672 -5.366 -16.991 1.00 79.75 91 THR A N 1
ATOM 703 C CA . THR A 1 91 ? 4.017 -5.762 -18.255 1.00 79.75 91 THR A CA 1
ATOM 704 C C . THR A 1 91 ? 3.197 -7.045 -18.147 1.00 79.75 91 THR A C 1
ATOM 706 O O . THR A 1 91 ? 2.554 -7.472 -19.107 1.00 79.75 91 THR A O 1
ATOM 709 N N . ARG A 1 92 ? 3.217 -7.707 -16.986 1.00 78.31 92 ARG A N 1
ATOM 710 C CA . ARG A 1 92 ? 2.494 -8.959 -16.796 1.00 78.31 92 ARG A CA 1
ATOM 711 C C . ARG A 1 92 ? 1.000 -8.700 -16.698 1.00 78.31 92 ARG A C 1
ATOM 713 O O . ARG A 1 92 ? 0.562 -7.905 -15.871 1.00 78.31 92 ARG A O 1
ATOM 720 N N . GLU A 1 93 ? 0.224 -9.469 -17.453 1.00 77.44 93 GLU A N 1
ATOM 721 C CA . GLU A 1 93 ? -1.216 -9.551 -17.232 1.00 77.44 93 GLU A CA 1
ATOM 722 C C . GLU A 1 93 ? -1.525 -10.411 -15.996 1.00 77.44 93 GLU A C 1
ATOM 724 O O . GLU A 1 93 ? -1.090 -11.571 -15.882 1.00 77.44 93 GLU A O 1
ATOM 729 N N . PHE A 1 94 ? -2.288 -9.835 -15.076 1.00 75.19 94 PHE A N 1
ATOM 730 C CA . PHE A 1 94 ? -2.928 -10.508 -13.964 1.00 75.19 94 PHE A CA 1
ATOM 731 C C . PHE A 1 94 ? -3.864 -11.605 -14.471 1.00 75.19 94 PHE A C 1
ATOM 733 O O . PHE A 1 94 ? -4.409 -11.549 -15.572 1.00 75.19 94 PHE A O 1
ATOM 740 N N . ARG A 1 95 ? -4.040 -12.651 -13.667 1.00 71.00 95 ARG A N 1
ATOM 741 C CA . ARG A 1 95 ? -4.901 -13.796 -13.977 1.00 71.00 95 ARG A CA 1
ATOM 742 C C . ARG A 1 95 ? -5.860 -14.053 -12.825 1.00 71.00 95 ARG A C 1
ATOM 744 O O . ARG A 1 95 ? -5.629 -13.614 -11.704 1.00 71.00 95 ARG A O 1
ATOM 751 N N . LYS A 1 96 ? -6.879 -14.886 -13.054 1.00 66.88 96 LYS A N 1
ATOM 752 C CA . LYS A 1 96 ? -7.801 -15.342 -11.995 1.00 66.88 96 LYS A CA 1
ATOM 753 C C . LYS A 1 96 ? -7.080 -15.899 -10.762 1.00 66.88 96 LYS A C 1
ATOM 755 O O . LYS A 1 96 ? -7.449 -15.584 -9.640 1.00 66.88 96 LYS A O 1
ATOM 760 N N . ARG A 1 97 ? -6.004 -16.668 -10.961 1.00 67.94 97 ARG A N 1
ATOM 761 C CA . ARG A 1 97 ? -5.179 -17.208 -9.861 1.00 67.94 97 ARG A CA 1
ATOM 762 C C . ARG A 1 97 ? -4.444 -16.143 -9.040 1.00 67.94 97 ARG A C 1
ATOM 764 O O . ARG A 1 97 ? -3.960 -16.453 -7.962 1.00 67.94 97 ARG A O 1
ATOM 771 N N . ASP A 1 98 ? -4.293 -14.939 -9.587 1.00 65.12 98 ASP A N 1
ATOM 772 C CA . ASP A 1 98 ? -3.656 -13.814 -8.908 1.00 65.12 98 ASP A CA 1
ATOM 773 C C . ASP A 1 98 ? -4.688 -13.032 -8.063 1.00 65.12 98 ASP A C 1
ATOM 775 O O . ASP A 1 98 ? -4.333 -12.035 -7.450 1.00 65.12 98 ASP A O 1
ATOM 779 N N . GLY A 1 99 ? -5.950 -13.494 -8.008 1.00 64.94 99 GLY A N 1
ATOM 780 C CA . GLY A 1 99 ? -7.011 -12.943 -7.155 1.00 64.94 99 GLY A CA 1
ATOM 781 C C . GLY A 1 99 ? -7.716 -11.704 -7.712 1.00 64.94 99 GLY A C 1
ATOM 782 O O . GLY A 1 99 ? -8.544 -11.131 -7.021 1.00 64.94 99 GLY A O 1
ATOM 783 N N . ILE A 1 100 ? -7.395 -11.296 -8.945 1.00 61.06 100 ILE A N 1
ATOM 784 C CA . ILE A 1 100 ? -7.826 -10.008 -9.524 1.00 61.06 100 ILE A CA 1
ATOM 785 C C . ILE A 1 100 ? -9.113 -10.125 -10.366 1.00 61.06 100 ILE A C 1
ATOM 787 O O . ILE A 1 100 ? -9.834 -9.152 -10.540 1.00 61.06 100 ILE A O 1
ATOM 791 N N . PHE A 1 101 ? -9.451 -11.322 -10.855 1.00 66.88 101 PHE A N 1
ATOM 792 C CA . PHE A 1 101 ? -10.684 -11.575 -11.619 1.00 66.88 101 PHE A CA 1
ATOM 793 C C . PHE A 1 101 ? -11.742 -12.247 -10.735 1.00 66.88 101 PHE A C 1
ATOM 795 O O . PHE A 1 101 ? -11.369 -13.112 -9.935 1.00 66.88 101 PHE A O 1
ATOM 802 N N . PRO A 1 102 ? -13.047 -11.964 -10.927 1.00 58.91 102 PRO A N 1
ATOM 803 C CA . PRO A 1 102 ? -13.679 -11.393 -12.129 1.00 58.91 102 PRO A CA 1
ATOM 804 C C . PRO A 1 102 ? -13.884 -9.872 -12.131 1.00 58.91 102 PRO A C 1
ATOM 806 O O . PRO A 1 102 ? -14.409 -9.346 -13.107 1.00 58.91 102 PRO A O 1
ATOM 809 N N . ASP A 1 103 ? -13.497 -9.163 -11.077 1.00 64.62 103 ASP A N 1
ATOM 810 C CA . ASP A 1 103 ? -13.859 -7.753 -10.881 1.00 64.62 103 ASP A CA 1
ATOM 811 C C . ASP A 1 103 ? -12.949 -6.760 -11.619 1.00 64.62 103 ASP A C 1
ATOM 813 O O . ASP A 1 103 ? -12.722 -5.654 -11.136 1.00 64.62 103 ASP A O 1
ATOM 817 N N . VAL A 1 104 ? -12.439 -7.149 -12.793 1.00 64.06 104 VAL A N 1
ATOM 818 C CA . VAL A 1 104 ? -11.646 -6.249 -13.635 1.00 64.06 104 VAL A CA 1
ATOM 819 C C . VAL A 1 104 ? -12.523 -5.346 -14.493 1.00 64.06 104 VAL A C 1
ATOM 821 O O . VAL A 1 104 ? -13.595 -5.757 -14.935 1.00 64.06 104 VAL A O 1
ATOM 824 N N . ALA A 1 105 ? -12.027 -4.140 -14.771 1.00 62.53 105 ALA A N 1
ATOM 825 C CA . ALA A 1 105 ? -12.699 -3.110 -15.572 1.00 62.53 105 ALA A CA 1
ATOM 826 C C . ALA A 1 105 ? -14.084 -2.693 -15.026 1.00 62.53 105 ALA A C 1
ATOM 828 O O . ALA A 1 105 ? -15.022 -2.451 -15.790 1.00 62.53 105 ALA A O 1
ATOM 829 N N . LYS A 1 106 ? -14.215 -2.614 -13.699 1.00 64.44 106 LYS A N 1
ATOM 830 C CA . LYS A 1 106 ? -15.384 -2.096 -12.989 1.00 64.44 106 LYS A CA 1
ATOM 831 C C . LYS A 1 106 ? -15.016 -0.818 -12.241 1.00 64.44 106 LYS A C 1
ATOM 833 O O . LYS A 1 106 ? -14.385 -0.885 -11.188 1.00 64.44 106 LYS A O 1
ATOM 838 N N . PHE A 1 107 ? -15.539 0.319 -12.699 1.00 70.38 107 PHE A N 1
ATOM 839 C CA . PHE A 1 107 ? -15.463 1.546 -11.909 1.00 70.38 107 PHE A CA 1
ATOM 840 C C . PHE A 1 107 ? -15.943 1.287 -10.474 1.00 70.38 107 PHE A C 1
ATOM 842 O O . PHE A 1 107 ? -16.981 0.655 -10.256 1.00 70.38 107 PHE A O 1
ATOM 849 N N . GLY A 1 108 ? -15.168 1.753 -9.501 1.00 65.38 108 GLY A N 1
ATOM 850 C CA . GLY A 1 108 ? -15.394 1.482 -8.087 1.00 65.38 108 GLY A CA 1
ATOM 851 C C . GLY A 1 108 ? -15.462 2.770 -7.279 1.00 65.38 108 GLY A C 1
ATOM 852 O O . GLY A 1 108 ? -14.499 3.535 -7.233 1.00 65.38 108 GLY A O 1
ATOM 853 N N . GLY A 1 109 ? -16.587 2.990 -6.597 1.00 69.31 109 GLY A N 1
ATOM 854 C CA . GLY A 1 109 ? -16.858 4.238 -5.880 1.00 69.31 109 GLY A CA 1
ATOM 855 C C . GLY A 1 109 ? -17.004 5.454 -6.809 1.00 69.31 109 GLY A C 1
ATOM 856 O O . GLY A 1 109 ? -16.956 5.333 -8.035 1.00 69.31 109 GLY A O 1
ATOM 857 N N . GLY A 1 110 ? -17.188 6.631 -6.210 1.00 72.31 110 GLY A N 1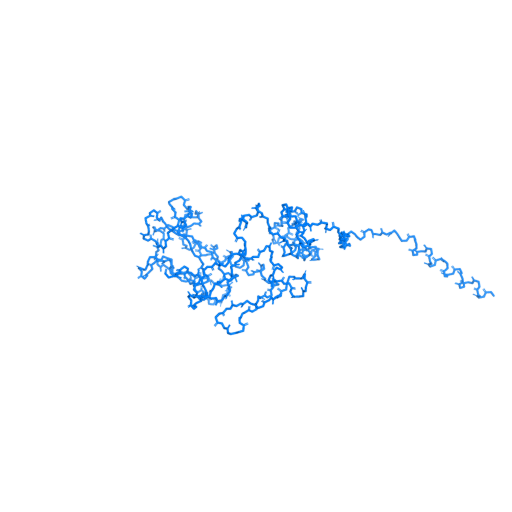
ATOM 858 C CA . GLY A 1 110 ? -17.234 7.916 -6.914 1.00 72.31 110 GLY A CA 1
ATOM 859 C C . GLY A 1 110 ? -15.943 8.722 -6.753 1.00 72.31 110 GLY A C 1
ATOM 860 O O . GLY A 1 110 ? -15.161 8.479 -5.828 1.00 72.31 110 GLY A O 1
ATOM 861 N N . LEU A 1 111 ? -15.720 9.688 -7.646 1.00 73.25 111 LEU A N 1
ATOM 862 C CA . LEU A 1 111 ? -14.838 10.824 -7.373 1.00 73.25 111 LEU A CA 1
ATOM 863 C C . LEU A 1 111 ? -15.462 11.697 -6.263 1.00 73.25 111 LEU A C 1
ATOM 865 O O . LEU A 1 111 ? -16.582 11.463 -5.808 1.00 73.25 111 LEU A O 1
ATOM 869 N N . VAL A 1 112 ? -14.739 12.729 -5.819 1.00 68.12 112 VAL A N 1
ATOM 870 C CA . VAL A 1 112 ? -15.201 13.646 -4.748 1.00 68.12 112 VAL A CA 1
ATOM 871 C C . VAL A 1 112 ? -16.515 14.361 -5.099 1.00 68.12 112 VAL A C 1
ATOM 873 O O . VAL A 1 112 ? -17.225 14.798 -4.200 1.00 68.12 112 VAL A O 1
ATOM 876 N N . ASP A 1 113 ? -16.859 14.457 -6.383 1.00 72.00 113 ASP A N 1
ATOM 877 C CA . ASP A 1 113 ? -18.123 15.040 -6.842 1.00 72.00 113 ASP A CA 1
ATOM 878 C C . ASP A 1 113 ? -19.363 14.193 -6.506 1.00 72.00 113 ASP A C 1
ATOM 880 O O . ASP A 1 113 ? -20.477 14.690 -6.626 1.00 72.00 113 ASP A O 1
ATOM 884 N N . GLY A 1 114 ? -19.190 12.939 -6.075 1.00 73.81 114 GLY A N 1
ATOM 885 C CA . GLY A 1 114 ? -20.276 12.037 -5.692 1.00 73.81 114 GLY A CA 1
ATOM 886 C C . GLY A 1 114 ? -21.043 11.408 -6.860 1.00 73.81 114 GLY A C 1
ATOM 887 O O . GLY A 1 114 ? -21.917 10.578 -6.617 1.00 73.81 114 GLY A O 1
ATOM 888 N N . PHE A 1 115 ? -20.714 11.746 -8.111 1.00 76.44 115 PHE A N 1
ATOM 889 C CA . PHE A 1 115 ? -21.456 11.285 -9.293 1.00 76.44 115 PHE A CA 1
ATOM 890 C C . PHE A 1 115 ? -20.571 10.622 -10.347 1.00 76.44 115 PHE A C 1
ATOM 892 O O . PHE A 1 115 ? -21.040 9.730 -11.054 1.00 76.44 115 PHE A O 1
ATOM 899 N N . THR A 1 116 ? -19.303 11.020 -10.465 1.00 77.38 116 THR A N 1
ATOM 900 C CA . THR A 1 116 ? -18.404 10.474 -11.483 1.00 77.38 116 THR A CA 1
ATOM 9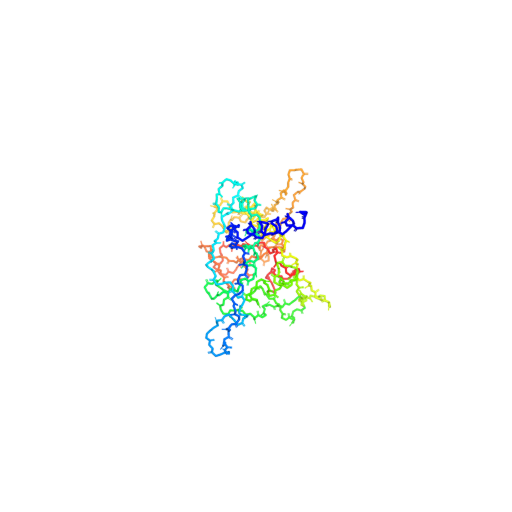01 C C . THR A 1 116 ? -17.822 9.141 -11.012 1.00 77.38 116 THR A C 1
ATOM 903 O O . THR A 1 116 ? -17.165 9.105 -9.969 1.00 77.38 116 THR A O 1
ATOM 906 N N . PRO A 1 117 ? -18.003 8.032 -11.755 1.00 77.31 117 PRO A N 1
ATOM 907 C CA . PRO A 1 117 ? -17.398 6.752 -11.403 1.00 77.31 117 PRO A CA 1
ATOM 908 C C . PRO A 1 117 ? -15.869 6.821 -11.440 1.00 77.31 117 PRO A C 1
ATOM 910 O O . PRO A 1 117 ? -15.272 7.376 -12.365 1.00 77.31 117 PRO A O 1
ATOM 913 N N . LYS A 1 118 ? -15.217 6.233 -10.437 1.00 75.00 118 LYS A N 1
ATOM 914 C CA . LYS A 1 118 ? -13.758 6.276 -10.297 1.00 75.00 118 LYS A CA 1
ATOM 915 C C . LYS A 1 118 ? -13.096 5.022 -10.864 1.00 75.00 118 LYS A C 1
ATOM 917 O O . LYS A 1 118 ? -13.517 3.905 -10.575 1.00 75.00 118 LYS A O 1
ATOM 922 N N . ILE A 1 119 ? -11.995 5.219 -11.595 1.00 74.75 119 ILE A N 1
ATOM 923 C CA . ILE A 1 119 ? -11.083 4.131 -11.974 1.00 74.75 119 ILE A CA 1
ATOM 924 C C . ILE A 1 119 ? -10.351 3.631 -10.723 1.00 74.75 119 ILE A C 1
ATOM 926 O O . ILE A 1 119 ? -9.668 4.405 -10.043 1.00 74.75 119 ILE A O 1
ATOM 930 N N . VAL A 1 120 ? -10.488 2.344 -10.419 1.00 68.06 120 VAL A N 1
ATOM 931 C CA . VAL A 1 120 ? -9.828 1.671 -9.290 1.00 68.06 120 VAL A CA 1
ATOM 932 C C . VAL A 1 120 ? -8.669 0.795 -9.756 1.00 68.06 120 VAL A C 1
ATOM 934 O O . VAL A 1 120 ? -8.528 0.491 -10.935 1.00 68.06 120 VAL A O 1
ATOM 937 N N . ALA A 1 121 ? -7.814 0.365 -8.825 1.00 63.78 121 ALA A N 1
ATOM 938 C CA . ALA A 1 121 ? -6.661 -0.484 -9.145 1.00 63.78 121 ALA A CA 1
ATOM 939 C C . ALA A 1 121 ? -7.052 -1.813 -9.826 1.00 63.78 121 ALA A C 1
ATOM 941 O O . ALA A 1 121 ? -6.263 -2.366 -10.588 1.00 63.78 121 ALA A O 1
ATOM 942 N N . ASN A 1 122 ? -8.279 -2.292 -9.599 1.00 66.12 122 ASN A N 1
ATOM 943 C CA . ASN A 1 122 ? -8.798 -3.506 -10.227 1.00 66.12 122 ASN A CA 1
ATOM 944 C C . ASN A 1 122 ? -9.225 -3.283 -11.690 1.00 66.12 122 ASN A C 1
ATOM 946 O O . ASN A 1 122 ? -9.448 -4.252 -12.404 1.00 66.12 122 ASN A O 1
ATOM 950 N N . ASP A 1 123 ? -9.265 -2.044 -12.191 1.00 72.25 123 ASP A N 1
ATOM 951 C CA . ASP A 1 123 ? -9.713 -1.736 -13.559 1.00 72.25 123 ASP A CA 1
ATOM 952 C C . ASP A 1 123 ? -8.703 -2.040 -14.651 1.00 72.25 123 ASP A C 1
ATOM 954 O O . ASP A 1 123 ? -8.969 -1.822 -15.831 1.00 72.25 123 ASP A O 1
ATOM 958 N N . GLN A 1 124 ? -7.543 -2.563 -14.271 1.00 76.12 124 GLN A N 1
ATOM 959 C CA . GLN A 1 124 ? -6.484 -2.892 -15.198 1.00 76.12 124 GLN A CA 1
ATOM 960 C C . GLN A 1 124 ? -6.060 -4.337 -15.035 1.00 76.12 124 GLN A C 1
ATOM 962 O O . GLN A 1 124 ? -5.867 -4.856 -13.937 1.00 76.12 124 GLN A O 1
ATOM 967 N N . THR A 1 125 ? -5.854 -4.990 -16.171 1.00 76.62 125 THR A N 1
ATOM 968 C CA . THR A 1 125 ? -5.319 -6.348 -16.213 1.00 76.62 125 THR A CA 1
ATOM 969 C C . THR A 1 125 ? -3.802 -6.361 -16.075 1.00 76.62 125 THR A C 1
ATOM 971 O O . THR A 1 125 ? -3.237 -7.436 -15.944 1.00 76.62 125 THR A O 1
ATOM 974 N N . SER A 1 126 ? -3.128 -5.207 -16.080 1.00 80.12 126 SER A N 1
ATOM 975 C CA . SER A 1 126 ? -1.679 -5.086 -15.915 1.00 80.12 126 SER A CA 1
ATOM 976 C C . SER A 1 126 ? -1.277 -3.672 -15.486 1.00 80.12 126 SER A C 1
ATOM 978 O O . SER A 1 126 ? -1.957 -2.705 -15.827 1.00 80.12 126 SER A O 1
ATOM 980 N N . CYS A 1 127 ? -0.131 -3.521 -14.817 1.00 80.38 127 CYS A N 1
ATOM 981 C CA . CYS A 1 127 ? 0.408 -2.202 -14.471 1.00 80.38 127 CYS A CA 1
ATOM 982 C C . CYS A 1 127 ? 0.735 -1.370 -15.725 1.00 80.38 127 CYS A C 1
ATOM 984 O O . CYS A 1 127 ? 0.567 -0.153 -15.712 1.00 80.38 127 CYS A O 1
ATOM 986 N N . VAL A 1 128 ? 1.131 -2.021 -16.829 1.00 81.88 128 VAL A N 1
ATOM 987 C CA . VAL A 1 128 ? 1.379 -1.375 -18.134 1.00 81.88 128 VAL A CA 1
ATOM 988 C C . VAL A 1 128 ? 0.099 -0.844 -18.802 1.00 81.88 128 VAL A C 1
ATOM 990 O O . VAL A 1 128 ? 0.168 -0.194 -19.839 1.00 81.88 128 VAL A O 1
ATOM 993 N N . GLY A 1 129 ? -1.087 -1.085 -18.239 1.00 80.81 129 GLY A N 1
ATOM 994 C CA . GLY A 1 129 ? -2.294 -0.379 -18.676 1.00 80.81 129 GLY A CA 1
ATOM 995 C C . GLY A 1 129 ? -2.198 1.124 -18.390 1.00 80.81 129 GLY A C 1
ATOM 996 O O . GLY A 1 129 ? -2.555 1.943 -19.232 1.00 80.81 129 GLY A O 1
ATOM 997 N N . CYS A 1 130 ? -1.634 1.478 -17.230 1.00 80.94 130 CYS A N 1
ATOM 998 C CA . CYS A 1 130 ? -1.476 2.864 -16.792 1.00 80.94 130 CYS A CA 1
ATOM 999 C C . CYS A 1 130 ? -0.038 3.367 -16.892 1.00 80.94 130 CYS A C 1
ATOM 1001 O O . CYS A 1 130 ? 0.152 4.550 -17.101 1.00 80.94 130 CYS A O 1
ATOM 1003 N N . HIS A 1 131 ? 0.966 2.504 -16.731 1.00 85.12 131 HIS A N 1
ATOM 1004 C CA . HIS A 1 131 ? 2.379 2.884 -16.643 1.00 85.12 131 HIS A CA 1
ATOM 1005 C C . HIS A 1 131 ? 3.152 2.347 -17.848 1.00 85.12 131 HIS A C 1
ATOM 1007 O O . HIS A 1 131 ? 3.840 1.331 -17.746 1.00 85.12 131 HIS A O 1
ATOM 1013 N N . ASN A 1 132 ? 2.979 2.985 -19.005 1.00 84.50 132 ASN A N 1
ATOM 1014 C CA . ASN A 1 132 ? 3.499 2.505 -20.287 1.00 84.50 132 ASN A CA 1
ATOM 1015 C C . ASN A 1 132 ? 4.060 3.600 -21.186 1.00 84.50 132 ASN A C 1
ATOM 1017 O O . ASN A 1 132 ? 4.023 3.452 -22.405 1.00 84.50 132 ASN A O 1
ATOM 1021 N N . PHE A 1 133 ? 4.548 4.696 -20.613 1.00 84.31 133 PHE A N 1
ATOM 1022 C CA . PHE A 1 133 ? 5.197 5.755 -21.367 1.00 84.31 133 PHE A CA 1
ATOM 1023 C C . PHE A 1 133 ? 6.657 5.946 -20.925 1.00 84.31 133 PHE A C 1
ATOM 1025 O O . PHE A 1 133 ? 6.883 6.448 -19.820 1.00 84.31 133 PHE A O 1
ATOM 1032 N N . PRO A 1 134 ? 7.655 5.601 -21.768 1.00 80.88 134 PRO A N 1
ATOM 1033 C CA . PRO A 1 134 ? 7.537 5.129 -23.158 1.00 80.88 134 PRO A CA 1
ATOM 1034 C C . PRO A 1 134 ? 6.855 3.762 -23.307 1.00 80.88 134 PRO A C 1
ATOM 1036 O O . PRO A 1 134 ? 6.847 2.965 -22.369 1.00 80.88 134 PRO A O 1
ATOM 1039 N N . TYR A 1 135 ? 6.298 3.490 -24.495 1.00 79.81 135 TYR A N 1
ATOM 1040 C CA . TYR A 1 135 ? 5.558 2.253 -24.774 1.00 79.81 135 TYR A CA 1
ATOM 1041 C C . TYR A 1 135 ? 6.336 1.008 -24.325 1.00 79.81 135 TYR A C 1
ATOM 1043 O O . TYR A 1 135 ? 7.471 0.795 -24.747 1.00 79.81 135 TYR A O 1
ATOM 1051 N N . ARG A 1 136 ? 5.690 0.183 -23.485 1.00 73.25 136 ARG A N 1
ATOM 1052 C CA . ARG A 1 136 ? 6.229 -1.051 -22.870 1.00 73.25 136 ARG A CA 1
ATOM 1053 C C . ARG A 1 136 ? 7.364 -0.854 -21.868 1.00 73.25 136 ARG A C 1
ATOM 1055 O O . ARG A 1 136 ? 8.035 -1.825 -21.524 1.00 73.25 136 ARG A O 1
ATOM 1062 N N . GLU A 1 137 ? 7.546 0.353 -21.361 1.00 79.06 137 GLU A N 1
ATOM 1063 C CA . GLU A 1 137 ? 8.451 0.623 -20.254 1.00 79.06 137 GLU A CA 1
ATOM 1064 C C . GLU A 1 137 ? 7.696 0.966 -18.979 1.00 79.06 137 GLU A C 1
ATOM 1066 O O . GLU A 1 137 ? 6.563 1.442 -19.013 1.00 79.06 137 GLU A O 1
ATOM 1071 N N . ALA A 1 138 ? 8.342 0.705 -17.843 1.00 74.81 138 ALA A N 1
ATOM 1072 C CA . ALA A 1 138 ? 7.841 1.059 -16.523 1.00 74.81 138 ALA A CA 1
ATOM 1073 C C . ALA A 1 138 ? 7.934 2.579 -16.330 1.00 74.81 138 ALA A C 1
ATOM 1075 O O . ALA A 1 138 ? 8.858 3.088 -15.700 1.00 74.81 138 ALA A O 1
ATOM 1076 N N . GLY A 1 139 ? 6.990 3.283 -16.942 1.00 80.69 139 GLY A N 1
ATOM 1077 C CA . GLY A 1 139 ? 7.019 4.717 -17.166 1.00 80.69 139 GLY A CA 1
ATOM 1078 C C . GLY A 1 139 ? 5.995 5.514 -16.369 1.00 80.69 139 GLY A C 1
ATOM 1079 O O . GLY A 1 139 ? 5.347 5.001 -15.452 1.00 80.69 139 GLY A O 1
ATOM 1080 N N . ALA A 1 140 ? 5.815 6.770 -16.767 1.00 82.81 140 ALA A N 1
ATOM 1081 C CA . ALA A 1 140 ? 4.540 7.456 -16.564 1.00 82.81 140 ALA A CA 1
ATOM 1082 C C . ALA A 1 140 ? 3.485 6.840 -17.505 1.00 82.81 140 ALA A C 1
ATOM 1084 O O . ALA A 1 140 ? 3.732 5.820 -18.157 1.00 82.81 140 ALA A O 1
ATOM 1085 N N . GLY A 1 141 ? 2.310 7.443 -17.623 1.00 84.06 141 GLY A N 1
ATOM 1086 C CA . GLY A 1 141 ? 1.376 7.007 -18.657 1.00 84.06 141 GLY A CA 1
ATOM 1087 C C . GLY A 1 141 ? 0.166 7.899 -18.781 1.00 84.06 141 GLY A C 1
ATOM 1088 O O . GLY A 1 141 ? 0.335 9.111 -18.864 1.00 84.06 141 GLY A O 1
ATOM 1089 N N . THR A 1 142 ? -1.028 7.325 -18.907 1.00 80.38 142 THR A N 1
ATOM 1090 C CA . THR A 1 142 ? -2.203 8.111 -19.303 1.00 80.38 142 THR A CA 1
ATOM 1091 C C . THR A 1 142 ? -2.666 9.071 -18.203 1.00 80.38 142 THR A C 1
ATOM 1093 O O . THR A 1 142 ? -2.403 8.885 -17.011 1.00 80.38 142 THR A O 1
ATOM 1096 N N . ASN A 1 143 ? -3.376 10.120 -18.617 1.00 82.00 143 ASN A N 1
ATOM 1097 C CA . ASN A 1 143 ? -4.163 10.934 -17.702 1.00 82.00 143 ASN A CA 1
ATOM 1098 C C . ASN A 1 143 ? -5.458 10.195 -17.363 1.00 82.00 143 ASN A C 1
ATOM 1100 O O . ASN A 1 143 ? -6.104 9.613 -18.236 1.00 82.00 143 ASN A O 1
ATOM 1104 N N . PHE A 1 144 ? -5.829 10.234 -16.090 1.00 76.56 144 PHE A N 1
ATOM 1105 C CA . PHE A 1 144 ? -7.070 9.677 -15.571 1.00 76.56 144 PHE A CA 1
ATOM 1106 C C . PHE A 1 144 ? -7.975 10.808 -15.124 1.00 76.56 144 PHE A C 1
ATOM 1108 O O . PHE A 1 144 ? -7.503 11.758 -14.496 1.00 76.56 144 PHE A O 1
ATOM 1115 N N . ALA A 1 145 ? -9.273 10.681 -15.402 1.00 74.75 145 ALA A N 1
ATOM 1116 C CA . ALA A 1 145 ? -10.268 11.594 -14.862 1.00 74.75 145 ALA A CA 1
ATOM 1117 C C . ALA A 1 145 ? -10.143 11.652 -13.331 1.00 74.75 145 ALA A C 1
ATOM 1119 O O . ALA A 1 145 ? -10.111 10.624 -12.644 1.00 74.75 145 ALA A O 1
ATOM 1120 N N . LYS A 1 146 ? -10.015 12.875 -12.822 1.00 75.00 146 LYS A N 1
ATOM 1121 C CA . LYS A 1 146 ? -9.942 13.227 -11.403 1.00 75.00 146 LYS A CA 1
ATOM 1122 C C . LYS A 1 146 ? -10.713 14.524 -11.195 1.00 75.00 146 LYS A C 1
ATOM 1124 O O . LYS A 1 146 ? -11.259 15.072 -12.144 1.00 75.00 146 LYS A O 1
ATOM 1129 N N . THR A 1 147 ? -10.736 15.026 -9.968 1.00 67.62 147 THR A N 1
ATOM 1130 C CA . THR A 1 147 ? -11.462 16.249 -9.588 1.00 67.62 147 THR A CA 1
ATOM 1131 C C . THR A 1 147 ? -11.037 17.526 -10.331 1.00 67.62 147 THR A C 1
ATOM 1133 O O . THR A 1 147 ? -11.722 18.537 -10.218 1.00 67.62 147 THR A O 1
ATOM 1136 N N . GLY A 1 148 ? -9.932 17.513 -11.085 1.00 67.62 148 GLY A N 1
ATOM 1137 C CA . GLY A 1 148 ? -9.511 18.615 -11.957 1.00 67.62 148 GLY A CA 1
ATOM 1138 C C . GLY A 1 148 ? -9.907 18.396 -13.421 1.00 67.62 148 GLY A C 1
ATOM 1139 O O . GLY A 1 148 ? -9.924 17.262 -13.893 1.00 67.62 148 GLY A O 1
ATOM 1140 N N . GLY A 1 149 ? -10.152 19.483 -14.164 1.00 74.12 149 GLY A N 1
ATOM 1141 C CA . GLY A 1 149 ? -10.591 19.436 -15.571 1.00 74.12 149 GLY A CA 1
ATOM 1142 C C . GLY A 1 149 ? -9.621 18.749 -16.546 1.00 74.12 149 GLY A C 1
ATOM 1143 O O . GLY A 1 149 ? -10.038 18.307 -17.610 1.00 74.12 149 GLY A O 1
ATOM 1144 N N . GLU A 1 150 ? -8.349 18.606 -16.172 1.00 79.50 150 GLU A N 1
ATOM 1145 C CA . GLU A 1 150 ? -7.322 17.901 -16.958 1.00 79.50 150 GLU A CA 1
ATOM 1146 C C . GLU A 1 150 ? -7.059 16.467 -16.458 1.00 79.50 150 GLU A C 1
ATOM 1148 O O . GLU A 1 150 ? -6.279 15.716 -17.051 1.00 79.50 150 GLU A O 1
ATOM 1153 N N . GLY A 1 151 ? -7.708 16.067 -15.360 1.00 79.50 151 GLY A N 1
ATOM 1154 C CA . GLY A 1 151 ? -7.420 14.821 -14.666 1.00 79.50 151 GLY A CA 1
ATOM 1155 C C . GLY A 1 151 ? -6.058 14.824 -13.963 1.00 79.50 151 GLY A C 1
ATOM 1156 O O . GLY A 1 151 ? -5.540 15.864 -13.558 1.00 79.50 151 GLY A O 1
ATOM 1157 N N . ARG A 1 152 ? -5.478 13.635 -13.776 1.00 78.69 152 ARG A N 1
ATOM 1158 C CA . ARG A 1 152 ? -4.126 13.454 -13.229 1.00 78.69 152 ARG A CA 1
ATOM 1159 C C . ARG A 1 152 ? -3.364 12.400 -14.014 1.00 78.69 152 ARG A C 1
ATOM 1161 O O . ARG A 1 152 ? -3.895 11.331 -14.304 1.00 78.69 152 ARG A O 1
ATOM 1168 N N . ASN A 1 153 ? -2.099 12.683 -14.294 1.00 83.62 153 ASN A N 1
ATOM 1169 C CA . ASN A 1 153 ? -1.192 11.729 -14.911 1.00 83.62 153 ASN A CA 1
ATOM 1170 C C . ASN A 1 153 ? -0.839 10.587 -13.942 1.00 83.62 153 ASN A C 1
ATOM 1172 O O . ASN A 1 153 ? -0.567 10.844 -12.763 1.00 83.62 153 ASN A O 1
ATOM 1176 N N . SER A 1 154 ? -0.817 9.336 -14.413 1.00 81.38 154 SER A N 1
ATOM 1177 C CA . SER A 1 154 ? -0.224 8.248 -13.627 1.00 81.38 154 SER A CA 1
ATOM 1178 C C . SER A 1 154 ? 1.260 8.533 -13.391 1.00 81.38 154 SER A C 1
ATOM 1180 O O . SER A 1 154 ? 1.999 8.701 -14.365 1.00 81.38 154 SER A O 1
ATOM 1182 N N . PRO A 1 155 ? 1.720 8.555 -12.129 1.00 78.62 155 PRO A N 1
ATOM 1183 C CA . PRO A 1 155 ? 3.103 8.876 -11.820 1.00 78.62 155 PRO A CA 1
ATOM 1184 C C . PRO A 1 155 ? 4.067 7.885 -12.469 1.00 78.62 155 PRO A C 1
ATOM 1186 O O . PRO A 1 155 ? 3.711 6.761 -12.832 1.00 78.62 155 PRO A O 1
ATOM 1189 N N . HIS A 1 156 ? 5.320 8.306 -12.578 1.00 82.69 156 HIS A N 1
ATOM 1190 C CA . HIS A 1 156 ? 6.373 7.454 -13.094 1.00 82.69 156 HIS A CA 1
ATOM 1191 C C . HIS A 1 156 ? 6.545 6.197 -12.214 1.00 82.69 156 HIS A C 1
ATOM 1193 O O . HIS A 1 156 ? 6.627 6.301 -10.993 1.00 82.69 156 HIS A O 1
ATOM 1199 N N . PHE A 1 157 ? 6.620 5.006 -12.820 1.00 79.56 157 PHE A N 1
ATOM 1200 C CA . PHE A 1 157 ? 6.758 3.747 -12.073 1.00 79.56 157 PHE A CA 1
ATOM 1201 C C . PHE A 1 157 ? 8.157 3.557 -11.451 1.00 79.56 157 PHE A C 1
ATOM 1203 O O . PHE A 1 157 ? 8.284 2.928 -10.399 1.00 79.56 157 PHE A O 1
ATOM 1210 N N . PHE A 1 158 ? 9.223 4.114 -12.050 1.00 77.00 158 PHE A N 1
ATOM 1211 C CA . PHE A 1 158 ? 10.525 4.269 -11.373 1.00 77.00 158 PHE A CA 1
ATOM 1212 C C . PHE A 1 158 ? 10.379 4.934 -9.997 1.00 77.00 158 PHE A C 1
ATOM 1214 O O . PHE A 1 158 ? 9.754 5.979 -9.858 1.00 77.00 158 PHE A O 1
ATOM 1221 N N . GLY A 1 159 ? 10.972 4.311 -8.978 1.00 73.62 159 GLY A N 1
ATOM 1222 C CA . GLY A 1 159 ? 10.828 4.723 -7.578 1.00 73.62 159 GLY A CA 1
ATOM 1223 C C . GLY A 1 159 ? 9.592 4.147 -6.880 1.00 73.62 159 GLY A C 1
ATOM 1224 O O . GLY A 1 159 ? 9.574 4.080 -5.655 1.00 73.62 159 GLY A O 1
ATOM 1225 N N . GLY A 1 160 ? 8.616 3.618 -7.621 1.00 77.94 160 GLY A N 1
ATOM 1226 C CA . GLY A 1 160 ? 7.406 3.009 -7.073 1.00 77.94 160 GLY A CA 1
ATOM 1227 C C . GLY A 1 160 ? 7.663 1.877 -6.076 1.00 77.94 160 GLY A C 1
ATOM 1228 O O . GLY A 1 160 ? 7.093 1.859 -4.991 1.00 77.94 160 GLY A O 1
ATOM 1229 N N . GLY A 1 161 ? 8.611 0.989 -6.389 1.00 75.81 161 GLY A N 1
ATOM 1230 C CA . GLY A 1 161 ? 9.030 -0.070 -5.464 1.00 75.81 161 GLY A CA 1
ATOM 1231 C C . GLY A 1 161 ? 9.692 0.459 -4.183 1.00 75.81 161 GLY A C 1
ATOM 1232 O O . GLY A 1 161 ? 9.533 -0.133 -3.123 1.00 75.81 161 GLY A O 1
ATOM 1233 N N . LEU A 1 162 ? 10.400 1.593 -4.243 1.00 75.56 162 LEU A N 1
ATOM 1234 C CA . LEU A 1 162 ? 10.955 2.226 -3.039 1.00 75.56 162 LEU A CA 1
ATOM 1235 C C . LEU A 1 162 ? 9.837 2.824 -2.181 1.00 75.56 162 LEU A C 1
ATOM 1237 O O . LEU A 1 162 ? 9.850 2.645 -0.967 1.00 75.56 162 LEU A O 1
ATOM 1241 N N . MET A 1 163 ? 8.844 3.461 -2.809 1.00 82.19 163 MET A N 1
ATOM 1242 C CA . MET A 1 163 ? 7.652 3.961 -2.118 1.00 82.19 163 MET A CA 1
ATOM 1243 C C . MET A 1 163 ? 6.884 2.822 -1.433 1.00 82.19 163 MET A C 1
ATOM 1245 O O . MET A 1 163 ? 6.519 2.959 -0.270 1.00 82.19 163 MET A O 1
ATOM 1249 N N . GLU A 1 164 ? 6.716 1.678 -2.105 1.00 80.38 164 GLU A N 1
ATOM 1250 C CA . GLU A 1 164 ? 6.139 0.449 -1.537 1.00 80.38 164 GLU A CA 1
ATOM 1251 C C . GLU A 1 164 ? 6.897 -0.030 -0.298 1.00 80.38 164 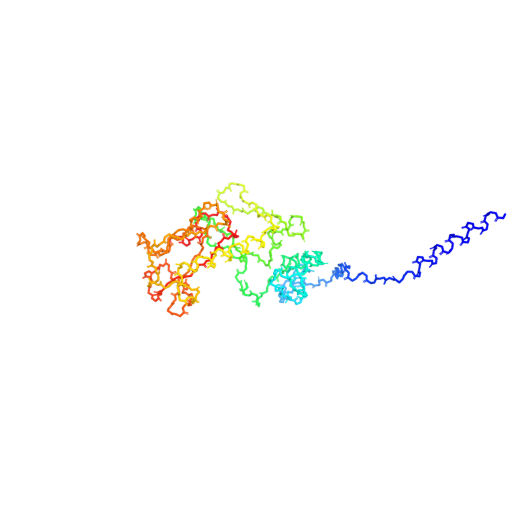GLU A C 1
ATOM 1253 O O . GLU A 1 164 ? 6.297 -0.316 0.739 1.00 80.38 164 GLU A O 1
ATOM 1258 N N . MET A 1 165 ? 8.225 -0.105 -0.387 1.00 81.38 165 MET A N 1
ATOM 1259 C CA . MET A 1 165 ? 9.062 -0.567 0.719 1.00 81.38 165 MET A CA 1
ATOM 1260 C C . MET A 1 165 ? 9.032 0.401 1.904 1.00 81.38 165 MET A C 1
ATOM 1262 O O . MET A 1 165 ? 8.920 -0.049 3.043 1.00 81.38 165 MET A O 1
ATOM 1266 N N . ILE A 1 166 ? 9.066 1.713 1.649 1.00 84.50 166 ILE A N 1
ATOM 1267 C CA . ILE A 1 166 ? 8.910 2.746 2.683 1.00 84.50 166 ILE A CA 1
ATOM 1268 C C . ILE A 1 166 ? 7.530 2.636 3.334 1.00 84.50 166 ILE A C 1
ATOM 1270 O O . ILE A 1 166 ? 7.424 2.687 4.555 1.00 84.50 166 ILE A O 1
ATOM 1274 N N . ALA A 1 167 ? 6.474 2.437 2.546 1.00 87.50 167 ALA A N 1
ATOM 1275 C CA . ALA A 1 167 ? 5.120 2.294 3.058 1.00 87.50 167 ALA A CA 1
ATOM 1276 C C . ALA A 1 167 ? 4.983 1.055 3.960 1.00 87.50 167 ALA A C 1
ATOM 1278 O O . ALA A 1 167 ? 4.471 1.155 5.075 1.00 87.50 167 ALA A O 1
ATOM 1279 N N . ILE A 1 168 ? 5.525 -0.093 3.538 1.00 88.44 168 ILE A N 1
ATOM 1280 C CA . ILE A 1 168 ? 5.583 -1.304 4.369 1.00 88.44 168 ILE A CA 1
ATOM 1281 C C . ILE A 1 168 ? 6.375 -1.036 5.651 1.00 88.44 168 ILE A C 1
ATOM 1283 O O . ILE A 1 168 ? 5.905 -1.373 6.735 1.00 88.44 168 ILE A O 1
ATOM 1287 N N . GLN A 1 169 ? 7.548 -0.405 5.555 1.00 88.69 169 GLN A N 1
ATOM 1288 C CA . GLN A 1 169 ? 8.363 -0.072 6.721 1.00 88.69 169 GLN A CA 1
ATOM 1289 C C . GLN A 1 169 ? 7.612 0.847 7.693 1.00 88.69 169 GLN A C 1
ATOM 1291 O O . GLN A 1 169 ? 7.653 0.616 8.902 1.00 88.69 169 GLN A O 1
ATOM 1296 N N . ASN A 1 170 ? 6.903 1.855 7.184 1.00 92.25 170 ASN A N 1
ATOM 1297 C CA . ASN A 1 170 ? 6.094 2.753 7.998 1.00 92.25 170 ASN A CA 1
ATOM 1298 C C . ASN A 1 170 ? 4.967 1.996 8.696 1.00 92.25 170 ASN A C 1
ATOM 1300 O O . ASN A 1 170 ? 4.843 2.106 9.911 1.00 92.25 170 ASN A O 1
ATOM 1304 N N . ARG A 1 171 ? 4.231 1.135 7.980 1.00 93.75 171 ARG A N 1
ATOM 1305 C CA . ARG A 1 171 ? 3.200 0.282 8.589 1.00 93.75 171 ARG A CA 1
ATOM 1306 C C . ARG A 1 171 ? 3.765 -0.566 9.729 1.00 93.75 171 ARG A C 1
ATOM 1308 O O . ARG A 1 171 ? 3.143 -0.648 10.779 1.00 93.75 171 ARG A O 1
ATOM 1315 N N . GLN A 1 172 ? 4.945 -1.163 9.560 1.00 92.88 172 GLN A N 1
ATOM 1316 C CA . GLN A 1 172 ? 5.581 -1.948 10.629 1.00 92.88 172 GLN A CA 1
ATOM 1317 C C . GLN A 1 172 ? 5.967 -1.084 11.839 1.00 92.88 172 GLN A C 1
ATOM 1319 O O . GLN A 1 172 ? 5.779 -1.495 12.982 1.00 92.88 172 GLN A O 1
ATOM 1324 N N . LYS A 1 173 ? 6.473 0.135 11.611 1.00 94.19 173 LYS A N 1
ATOM 1325 C CA . LYS A 1 173 ? 6.772 1.091 12.691 1.00 94.19 173 LYS A CA 1
ATOM 1326 C C . LYS A 1 173 ? 5.511 1.565 13.422 1.00 94.19 173 LYS A C 1
ATOM 1328 O O . LYS A 1 173 ? 5.584 1.801 14.624 1.00 94.19 173 LYS A O 1
ATOM 1333 N N . MET A 1 174 ? 4.391 1.706 12.715 1.00 96.31 174 MET A N 1
ATOM 1334 C CA . MET A 1 174 ? 3.092 2.044 13.300 1.00 96.31 174 MET A CA 1
ATOM 1335 C C . MET A 1 174 ? 2.521 0.872 14.101 1.00 96.31 174 MET A C 1
ATOM 1337 O O . MET A 1 174 ? 2.170 1.059 15.256 1.00 96.31 174 MET A O 1
ATOM 1341 N N . LEU A 1 175 ? 2.523 -0.350 13.552 1.00 96.25 175 LEU A N 1
ATOM 1342 C CA . LEU A 1 175 ? 2.095 -1.544 14.294 1.00 96.25 175 LEU A CA 1
ATOM 1343 C C . LEU A 1 175 ? 2.897 -1.728 15.579 1.00 96.25 175 LEU A C 1
ATOM 1345 O O . LEU A 1 175 ? 2.318 -1.973 16.622 1.00 96.25 175 LEU A O 1
ATOM 1349 N N . LYS A 1 176 ? 4.210 -1.482 15.564 1.00 96.00 176 LYS A N 1
ATOM 1350 C CA . LYS A 1 176 ? 5.017 -1.513 16.794 1.00 96.00 176 LYS A CA 1
ATOM 1351 C C . LYS A 1 176 ? 4.515 -0.555 17.894 1.00 96.00 176 LYS A C 1
ATOM 1353 O O . LYS A 1 176 ? 4.808 -0.785 19.063 1.00 96.00 176 LYS A O 1
ATOM 1358 N N . GLN A 1 177 ? 3.822 0.525 17.533 1.00 97.25 177 GLN A N 1
ATOM 1359 C CA . GLN A 1 177 ? 3.245 1.491 18.475 1.00 97.25 177 GLN A CA 1
ATOM 1360 C C . GLN A 1 177 ? 1.809 1.139 18.894 1.00 97.25 177 GLN A C 1
ATOM 1362 O O . GLN A 1 177 ? 1.377 1.572 19.957 1.00 97.25 177 GLN A O 1
ATOM 1367 N N . MET A 1 178 ? 1.076 0.393 18.064 1.00 97.38 178 MET A N 1
ATOM 1368 C CA . MET A 1 178 ? -0.381 0.228 18.172 1.00 97.38 178 MET A CA 1
ATOM 1369 C C . MET A 1 178 ? -0.822 -1.207 18.484 1.00 97.38 178 MET A C 1
ATOM 1371 O O . MET A 1 178 ? -1.872 -1.391 19.082 1.00 97.38 178 MET A O 1
ATOM 1375 N N . ASP A 1 179 ? -0.027 -2.197 18.081 1.00 97.25 179 ASP A N 1
ATOM 1376 C CA . ASP A 1 179 ? -0.267 -3.639 18.190 1.00 97.25 179 ASP A CA 1
ATOM 1377 C C . ASP A 1 179 ? 0.806 -4.243 19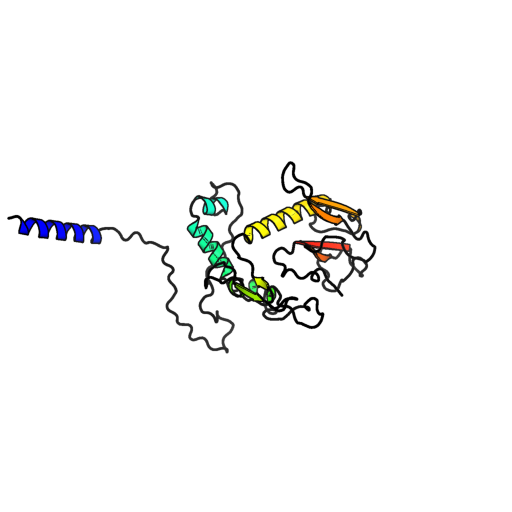.125 1.00 97.25 179 ASP A C 1
ATOM 1379 O O . ASP A 1 179 ? 1.852 -4.735 18.678 1.00 97.25 179 ASP A O 1
ATOM 1383 N N . PRO A 1 180 ? 0.626 -4.119 20.455 1.00 95.19 180 PRO A N 1
ATOM 1384 C CA . PRO A 1 180 ? 1.569 -4.649 21.436 1.00 95.19 180 PRO A CA 1
ATOM 1385 C C . PRO A 1 180 ? 1.636 -6.182 21.433 1.00 95.19 180 PRO A C 1
ATOM 1387 O O . PRO A 1 180 ? 2.643 -6.736 21.881 1.00 95.19 180 PRO A O 1
ATOM 1390 N N . ASN A 1 181 ? 0.589 -6.864 20.961 1.00 95.94 181 ASN A N 1
ATOM 1391 C CA . ASN A 1 181 ? 0.499 -8.322 20.976 1.00 95.94 181 ASN A CA 1
ATOM 1392 C C . ASN A 1 181 ? 1.107 -8.982 19.709 1.00 95.94 181 ASN A C 1
ATOM 1394 O O . ASN A 1 181 ? 1.446 -10.166 19.745 1.00 95.94 181 ASN A O 1
ATOM 1398 N N . GLN A 1 182 ? 1.338 -8.197 18.649 1.00 95.69 182 GLN A N 1
ATOM 1399 C CA . GLN A 1 182 ? 1.955 -8.564 17.369 1.00 95.69 182 GLN A CA 1
ATOM 1400 C C . GLN A 1 182 ? 1.152 -9.550 16.507 1.00 95.69 182 GLN A C 1
ATOM 1402 O O . GLN A 1 182 ? 1.735 -10.325 15.740 1.00 95.69 182 GLN A O 1
ATOM 1407 N N . ASP A 1 183 ? -0.175 -9.529 16.596 1.00 94.38 183 ASP A N 1
ATOM 1408 C CA . ASP A 1 183 ? -1.065 -10.359 15.779 1.00 94.38 183 ASP A CA 1
ATOM 1409 C C . ASP A 1 183 ? -1.408 -9.736 14.409 1.00 94.38 183 ASP A C 1
ATOM 1411 O O . ASP A 1 183 ? -1.993 -10.392 13.538 1.00 94.38 183 ASP A O 1
ATOM 1415 N N . GLY A 1 184 ? -0.958 -8.502 14.166 1.00 92.75 184 GLY A N 1
ATOM 1416 C CA . GLY A 1 184 ? -1.011 -7.828 12.877 1.00 92.75 184 GLY A CA 1
ATOM 1417 C C . GLY A 1 184 ? -2.274 -7.007 12.626 1.00 92.75 184 GLY A C 1
ATOM 1418 O O . GLY A 1 184 ? -2.452 -6.559 11.480 1.00 92.75 184 GLY A O 1
ATOM 1419 N N . TRP A 1 185 ? -3.120 -6.802 13.639 1.00 97.00 185 TRP A N 1
ATOM 1420 C CA . TRP A 1 185 ? -4.271 -5.892 13.654 1.00 97.00 185 TRP A CA 1
ATOM 1421 C C . TRP A 1 185 ? -4.375 -5.185 15.022 1.00 97.00 185 TRP A C 1
ATOM 1423 O O . TRP A 1 185 ? -3.502 -5.347 15.859 1.00 97.00 185 TRP A O 1
ATOM 1433 N N . ILE A 1 186 ? -5.341 -4.276 15.190 1.00 98.31 186 ILE A N 1
ATOM 1434 C CA . ILE A 1 186 ? -5.455 -3.422 16.380 1.00 98.31 186 ILE A CA 1
ATOM 1435 C C . ILE A 1 186 ? -6.813 -3.666 17.010 1.00 98.31 186 ILE A C 1
ATOM 1437 O O . ILE A 1 186 ? -7.841 -3.262 16.452 1.00 98.31 186 ILE A O 1
ATOM 1441 N N . ALA A 1 187 ? -6.816 -4.314 18.168 1.00 98.19 187 ALA A N 1
ATOM 1442 C CA . ALA A 1 187 ? -8.014 -4.568 18.946 1.00 98.19 187 ALA A CA 1
ATOM 1443 C C . ALA A 1 187 ? -8.537 -3.294 19.617 1.00 98.19 187 ALA A C 1
ATOM 1445 O O . ALA A 1 187 ? -7.778 -2.390 19.961 1.00 98.19 187 ALA A O 1
ATOM 1446 N N . LEU A 1 188 ? -9.847 -3.237 19.877 1.00 97.62 188 LEU A N 1
ATOM 1447 C CA . LEU A 1 188 ? -10.481 -2.123 20.603 1.00 97.62 188 LEU A CA 1
ATOM 1448 C C . LEU A 1 188 ? -9.796 -1.835 21.948 1.00 97.62 188 LEU A C 1
ATOM 1450 O O . LEU A 1 188 ? -9.658 -0.680 22.332 1.00 97.62 188 LEU A O 1
ATOM 1454 N N . ALA A 1 189 ? -9.318 -2.874 22.637 1.00 96.88 189 ALA A N 1
ATOM 1455 C CA . ALA A 1 189 ? -8.615 -2.742 23.912 1.00 96.88 189 ALA A CA 1
ATOM 1456 C C . ALA A 1 189 ? -7.188 -2.165 23.792 1.00 96.88 189 ALA A C 1
ATOM 1458 O O . ALA A 1 189 ? -6.625 -1.732 24.795 1.00 96.88 189 ALA A O 1
ATOM 1459 N N . GLU A 1 190 ? -6.593 -2.169 22.597 1.00 97.69 190 GLU A N 1
ATOM 1460 C CA . GLU A 1 190 ? -5.242 -1.646 22.333 1.00 97.69 190 GLU A CA 1
ATOM 1461 C C . GLU A 1 190 ? -5.262 -0.165 21.933 1.00 97.69 190 GLU A C 1
ATOM 1463 O O . GLU A 1 190 ? -4.230 0.511 21.941 1.00 97.69 190 GLU A O 1
ATOM 1468 N N . MET A 1 191 ? -6.446 0.358 21.613 1.00 97.44 191 MET A N 1
ATOM 1469 C CA . MET A 1 191 ? -6.661 1.754 21.262 1.00 97.44 191 MET A CA 1
ATOM 1470 C C . MET A 1 191 ? -6.520 2.623 22.510 1.00 97.44 191 MET A C 1
ATOM 1472 O O . MET A 1 191 ? -7.285 2.506 23.465 1.00 97.44 191 MET A O 1
ATOM 1476 N N . ASN A 1 192 ? -5.522 3.501 22.508 1.00 96.19 192 ASN A N 1
ATOM 1477 C CA . ASN A 1 192 ? -5.137 4.298 23.675 1.00 96.19 192 ASN A CA 1
ATOM 1478 C C . ASN A 1 192 ? -5.057 5.807 23.387 1.00 96.19 192 ASN A C 1
ATOM 1480 O O . ASN A 1 192 ? -4.637 6.572 24.252 1.00 96.19 192 ASN A O 1
ATOM 1484 N N . GLY A 1 193 ? -5.419 6.239 22.175 1.00 96.88 193 GLY A N 1
ATOM 1485 C CA . GLY A 1 193 ? -5.396 7.637 21.739 1.00 96.88 193 GLY A CA 1
ATOM 1486 C C . GLY A 1 193 ? -3.997 8.232 21.547 1.00 96.88 193 GLY A C 1
ATOM 1487 O O . GLY A 1 193 ? -3.877 9.417 21.232 1.00 96.88 193 GLY A O 1
ATOM 1488 N N . ALA A 1 194 ? -2.930 7.443 21.719 1.00 97.75 194 ALA A N 1
ATOM 1489 C CA . ALA A 1 194 ? -1.565 7.928 21.567 1.00 97.75 194 ALA A CA 1
ATOM 1490 C C . ALA A 1 194 ? -1.305 8.415 20.135 1.00 97.75 194 ALA A C 1
ATOM 1492 O O . ALA A 1 194 ? -1.774 7.813 19.166 1.00 97.75 194 ALA A O 1
ATOM 1493 N N . THR A 1 195 ? -0.535 9.494 20.002 1.00 98.00 195 T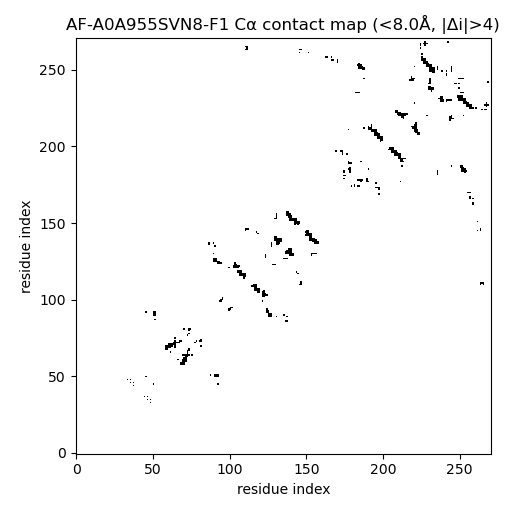HR A N 1
ATOM 1494 C CA . THR A 1 195 ? -0.068 9.977 18.700 1.00 98.00 195 THR A CA 1
ATOM 1495 C C . THR A 1 195 ? 0.868 8.951 18.071 1.00 98.00 195 THR A C 1
ATOM 1497 O O . THR A 1 195 ? 1.763 8.426 18.732 1.00 98.00 195 THR A O 1
ATOM 1500 N N . ILE A 1 196 ? 0.671 8.682 16.784 1.00 97.50 196 ILE A N 1
ATOM 1501 C CA . ILE A 1 196 ? 1.489 7.749 16.013 1.00 97.50 196 ILE A CA 1
ATOM 1502 C C . ILE A 1 196 ? 2.501 8.551 15.210 1.00 97.50 196 ILE A C 1
ATOM 1504 O O . ILE A 1 196 ? 2.134 9.298 14.299 1.00 97.50 196 ILE A O 1
ATOM 1508 N N . GLU A 1 197 ? 3.780 8.370 15.515 1.00 96.56 197 GLU A N 1
ATOM 1509 C CA . GLU A 1 197 ? 4.847 9.176 14.926 1.00 96.56 197 GLU A CA 1
ATOM 1510 C C . GLU A 1 197 ? 5.965 8.304 14.362 1.00 96.56 197 GLU A C 1
ATOM 1512 O O . GLU A 1 197 ? 6.322 7.259 14.911 1.00 96.56 197 GLU A O 1
ATOM 1517 N N . ILE A 1 198 ? 6.549 8.730 13.243 1.00 94.31 198 ILE A N 1
ATOM 1518 C CA . ILE A 1 198 ? 7.746 8.098 12.689 1.00 94.31 198 ILE A CA 1
ATOM 1519 C C . ILE A 1 198 ? 8.805 9.159 12.455 1.00 94.31 198 ILE A C 1
ATOM 1521 O O . ILE A 1 198 ? 8.618 10.079 11.664 1.00 94.31 198 ILE A O 1
ATOM 1525 N N . VAL A 1 199 ? 9.966 8.956 13.072 1.00 93.69 199 VAL A N 1
ATOM 1526 C CA . VAL A 1 199 ? 11.186 9.692 12.742 1.00 93.69 199 VAL A CA 1
ATOM 1527 C C . VAL A 1 199 ? 11.796 9.065 11.477 1.00 93.69 199 VAL A C 1
ATOM 1529 O O . VAL A 1 199 ? 12.159 7.878 11.497 1.00 93.69 199 VAL A O 1
ATOM 1532 N N . PRO A 1 200 ? 11.874 9.799 10.349 1.00 85.75 200 PRO A N 1
ATOM 1533 C CA . PRO A 1 200 ? 12.342 9.238 9.082 1.00 85.75 200 PRO A CA 1
ATOM 1534 C C . PRO A 1 200 ? 13.853 8.977 9.091 1.00 85.75 200 PRO A C 1
ATOM 1536 O O . PRO A 1 200 ? 14.309 7.985 8.525 1.00 85.75 200 PRO A O 1
ATOM 1539 N N . THR A 1 201 ? 14.619 9.836 9.765 1.00 86.62 201 THR A N 1
ATOM 1540 C CA . THR A 1 201 ? 16.069 9.715 9.956 1.00 86.62 201 THR A CA 1
ATOM 1541 C C . THR A 1 201 ? 16.497 10.429 11.238 1.00 86.62 201 THR A C 1
ATOM 1543 O O . THR A 1 201 ? 15.804 11.330 11.706 1.00 86.62 201 THR A O 1
ATOM 1546 N N . THR A 1 202 ? 17.638 10.045 11.811 1.00 88.88 202 THR A N 1
ATOM 1547 C CA . THR A 1 202 ? 18.195 10.677 13.016 1.00 88.88 202 THR A CA 1
ATOM 1548 C C . THR A 1 202 ? 18.333 12.189 12.831 1.00 88.88 202 THR A C 1
ATOM 1550 O O . THR A 1 202 ? 18.945 12.638 11.864 1.00 88.88 202 THR A O 1
ATOM 1553 N N . GLY A 1 203 ? 17.780 12.960 13.770 1.00 93.44 203 GLY A N 1
ATOM 1554 C CA . GLY A 1 203 ? 17.824 14.425 13.759 1.00 93.44 203 GLY A CA 1
ATOM 1555 C C . GLY A 1 203 ? 16.754 15.107 12.900 1.00 93.44 203 GLY A C 1
ATOM 1556 O O . GLY A 1 203 ? 16.738 16.331 12.859 1.00 93.44 203 GLY A O 1
ATOM 1557 N N . ALA A 1 204 ? 15.874 14.354 12.232 1.00 94.44 204 ALA A N 1
ATOM 1558 C CA . ALA A 1 204 ? 14.700 14.912 11.563 1.00 94.44 204 ALA A CA 1
ATOM 1559 C C . ALA A 1 204 ? 13.495 14.987 12.509 1.00 94.44 204 ALA A C 1
ATOM 1561 O O . ALA A 1 204 ? 13.363 14.164 13.420 1.00 94.44 204 ALA A O 1
ATOM 1562 N N . ASP A 1 205 ? 12.594 15.929 12.235 1.00 96.69 205 ASP A N 1
ATOM 1563 C CA . ASP A 1 205 ? 11.326 16.037 12.952 1.00 96.69 205 ASP A CA 1
ATOM 1564 C C . ASP A 1 205 ? 10.444 14.794 12.715 1.00 96.69 205 ASP A C 1
ATOM 1566 O O . ASP A 1 205 ? 10.458 14.219 11.614 1.00 96.69 205 ASP A O 1
ATOM 1570 N N . PRO A 1 206 ? 9.668 14.354 13.724 1.00 95.56 206 PRO A N 1
ATOM 1571 C CA . PRO A 1 206 ? 8.728 13.256 13.556 1.00 95.56 206 PRO A CA 1
ATOM 1572 C C . PRO A 1 206 ? 7.619 13.602 12.558 1.00 95.56 206 PRO A C 1
ATOM 1574 O O . PRO A 1 206 ? 7.070 14.703 12.552 1.00 95.56 206 PRO A O 1
ATOM 1577 N N . ILE A 1 207 ? 7.243 12.623 11.737 1.00 95.12 207 ILE A N 1
ATOM 1578 C CA . ILE 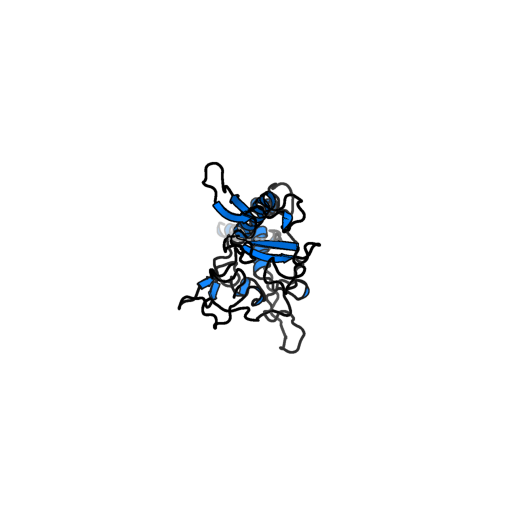A 1 207 ? 6.048 12.698 10.896 1.00 95.12 207 ILE A CA 1
ATOM 1579 C C . ILE A 1 207 ? 4.890 12.069 11.667 1.00 95.12 207 ILE A C 1
ATOM 1581 O O . ILE A 1 207 ? 4.961 10.892 12.030 1.00 95.12 207 ILE A O 1
ATOM 1585 N N . VAL A 1 208 ? 3.825 12.841 11.878 1.00 95.56 208 VAL A N 1
ATOM 1586 C CA . VAL A 1 208 ? 2.605 12.401 12.566 1.00 95.56 208 VAL A CA 1
ATOM 1587 C C . VAL A 1 208 ? 1.662 11.707 11.582 1.00 95.56 208 VAL A C 1
ATOM 1589 O O . VAL A 1 208 ? 1.278 12.272 10.554 1.00 95.56 208 VAL A O 1
ATOM 1592 N N . PHE A 1 209 ? 1.261 10.480 11.911 1.00 94.62 209 PHE A N 1
ATOM 1593 C CA . PHE A 1 209 ? 0.340 9.665 11.116 1.00 94.62 209 PHE A CA 1
ATOM 1594 C C . PHE A 1 209 ? -1.075 9.579 11.693 1.00 94.62 209 PHE A C 1
ATOM 1596 O O . PHE A 1 209 ? -1.908 8.887 11.115 1.00 94.62 209 PHE A O 1
ATOM 1603 N N . GLY A 1 210 ? -1.366 10.308 12.770 1.00 95.75 210 GLY A N 1
ATOM 1604 C CA . GLY A 1 210 ? -2.674 10.341 13.423 1.00 95.75 210 GLY A CA 1
ATOM 1605 C C . GLY A 1 210 ? -2.611 9.809 14.851 1.00 95.75 210 GLY A C 1
ATOM 1606 O O . GLY A 1 210 ? -1.564 9.902 15.495 1.00 95.75 210 GLY A O 1
ATOM 1607 N N . HIS A 1 211 ? -3.720 9.246 15.323 1.00 97.38 211 HIS A N 1
ATOM 1608 C CA . HIS A 1 211 ? -3.886 8.732 16.680 1.00 97.38 211 HIS A CA 1
ATOM 1609 C C . HIS A 1 211 ? -4.306 7.259 16.683 1.00 97.38 211 HIS A C 1
ATOM 1611 O O . HIS A 1 211 ? -5.001 6.782 15.786 1.00 97.38 211 HIS A O 1
ATOM 1617 N N . ASN A 1 212 ? -3.870 6.521 17.704 1.00 97.12 212 ASN A N 1
ATOM 1618 C CA . ASN A 1 212 ? -4.226 5.119 17.883 1.00 97.12 212 ASN A CA 1
ATOM 1619 C C . ASN A 1 212 ? -5.634 4.970 18.480 1.00 97.12 212 ASN A C 1
ATOM 1621 O O . ASN A 1 212 ? -5.796 4.914 19.701 1.00 97.12 212 ASN A O 1
ATOM 1625 N N . GLY A 1 213 ? -6.639 4.877 17.612 1.00 95.38 213 GLY A N 1
ATOM 1626 C CA . GLY A 1 213 ? -8.028 4.638 17.999 1.00 95.38 213 GLY A CA 1
ATOM 1627 C C . GLY A 1 213 ? -8.984 5.645 17.382 1.00 95.38 213 GLY A C 1
ATOM 1628 O O . GLY A 1 213 ? -8.644 6.293 16.401 1.00 95.38 213 GLY A O 1
ATOM 1629 N N . ASP A 1 214 ? -10.164 5.754 17.978 1.00 96.31 214 ASP A N 1
ATOM 1630 C CA . ASP A 1 214 ? -11.194 6.738 17.650 1.00 96.31 214 ASP A CA 1
ATOM 1631 C C . ASP A 1 214 ? -11.262 7.776 18.777 1.00 96.31 214 ASP A C 1
ATOM 1633 O O . ASP A 1 214 ? -11.937 7.595 19.790 1.00 96.31 214 ASP A O 1
ATOM 1637 N N . THR A 1 215 ? -10.461 8.828 18.654 1.00 95.50 215 THR A N 1
ATOM 1638 C CA . THR A 1 215 ? -10.351 9.897 19.653 1.00 95.50 215 THR A CA 1
ATOM 1639 C C . THR A 1 215 ? -11.495 10.900 19.564 1.00 95.50 215 THR A C 1
ATOM 1641 O O . THR A 1 215 ? -11.736 11.633 20.526 1.00 95.50 215 THR A O 1
ATOM 1644 N N . ASN A 1 216 ? -12.206 10.934 18.434 1.00 94.88 216 ASN A N 1
ATOM 1645 C CA . ASN A 1 216 ? -13.291 11.876 18.183 1.00 94.88 216 ASN A CA 1
ATOM 1646 C C . ASN A 1 216 ? -14.699 11.266 18.400 1.00 94.88 216 ASN A C 1
ATOM 1648 O O . ASN A 1 216 ? -15.672 12.012 18.527 1.00 94.88 216 ASN A O 1
ATOM 1652 N N . GLY A 1 217 ? -14.800 9.938 18.516 1.00 95.19 217 GLY A N 1
ATOM 1653 C CA . GLY A 1 217 ? -16.027 9.192 18.786 1.00 95.19 217 GLY A CA 1
ATOM 1654 C C . GLY A 1 217 ? -16.913 8.917 17.563 1.00 95.19 217 GLY A C 1
ATOM 1655 O O . GLY A 1 217 ? -18.076 8.546 17.742 1.00 95.19 217 GLY A O 1
ATOM 1656 N N . ASP A 1 218 ? -16.427 9.117 16.334 1.00 94.75 218 ASP A N 1
ATOM 1657 C CA . ASP A 1 218 ? -17.188 8.898 15.093 1.00 94.75 218 ASP A CA 1
ATOM 1658 C C . ASP A 1 218 ? -17.247 7.421 14.653 1.00 94.75 218 ASP A C 1
ATOM 1660 O O . ASP A 1 218 ? -17.892 7.063 13.660 1.00 94.75 218 ASP A O 1
ATOM 1664 N N . GLY A 1 219 ? -16.609 6.539 15.419 1.00 95.00 219 GLY A N 1
ATOM 1665 C CA . GLY A 1 219 ? -16.492 5.120 15.157 1.00 95.00 219 GLY A CA 1
ATOM 1666 C C . GLY A 1 219 ? -15.425 4.782 14.118 1.00 95.00 219 GLY A C 1
ATOM 1667 O O . GLY A 1 219 ? -15.524 3.722 13.490 1.00 95.00 219 GLY A O 1
ATOM 1668 N N . LYS A 1 220 ? -14.424 5.635 13.884 1.00 94.69 220 LYS A N 1
ATOM 1669 C CA . LYS A 1 220 ? -13.358 5.384 12.906 1.00 94.69 220 LYS A CA 1
ATOM 1670 C C . LYS A 1 220 ? -11.965 5.565 13.494 1.00 94.69 220 LYS A C 1
ATOM 1672 O O . LYS A 1 220 ? -11.754 6.410 14.351 1.00 94.69 220 LYS A O 1
ATOM 1677 N N . PRO A 1 221 ? -10.975 4.805 12.997 1.00 95.88 221 PRO A N 1
ATOM 1678 C CA . PRO A 1 221 ? -9.584 5.069 13.328 1.00 95.88 221 PRO A CA 1
ATOM 1679 C C . PRO A 1 221 ? -9.147 6.466 12.865 1.00 95.88 221 PRO A C 1
ATOM 1681 O O . PRO A 1 221 ? -9.211 6.775 11.674 1.00 95.88 221 PRO A O 1
ATOM 1684 N N . ASP A 1 222 ? -8.598 7.262 13.779 1.00 95.44 222 ASP A N 1
ATOM 1685 C CA . ASP A 1 222 ? -8.043 8.598 13.540 1.00 95.44 222 ASP A CA 1
ATOM 1686 C C . ASP A 1 222 ? -6.634 8.542 12.922 1.00 95.44 222 ASP A C 1
ATOM 1688 O O . ASP A 1 222 ? -5.714 9.272 13.304 1.00 95.44 222 ASP A O 1
ATOM 1692 N N . LEU A 1 223 ? -6.441 7.665 11.936 1.00 93.19 223 LEU A N 1
ATOM 1693 C CA . LEU A 1 223 ? -5.250 7.678 11.096 1.00 93.19 223 LEU A CA 1
ATOM 1694 C C . LEU A 1 223 ? -5.369 8.781 10.043 1.00 93.19 223 LEU A C 1
ATOM 1696 O O . LEU A 1 223 ? -6.443 9.091 9.528 1.00 93.19 223 LEU A O 1
ATOM 1700 N N . ASN A 1 224 ? -4.237 9.362 9.659 1.00 89.06 224 ASN A N 1
ATOM 1701 C CA . ASN A 1 224 ? -4.210 10.314 8.564 1.00 89.06 224 ASN A CA 1
ATOM 1702 C C . ASN A 1 224 ? -4.646 9.652 7.242 1.00 89.06 224 ASN A C 1
ATOM 1704 O O . ASN A 1 224 ? -4.564 8.440 7.033 1.00 89.06 224 ASN A O 1
ATOM 1708 N N . ARG A 1 225 ? -5.079 10.484 6.294 1.00 80.88 225 ARG A N 1
ATOM 1709 C CA . ARG A 1 225 ? -5.781 10.041 5.075 1.00 80.88 225 ARG A CA 1
ATOM 1710 C C . ARG A 1 225 ? -4.935 9.276 4.058 1.00 80.88 225 ARG A C 1
ATOM 1712 O O . ARG A 1 225 ? -5.445 8.894 3.010 1.00 80.88 225 ARG A O 1
ATOM 1719 N N . ILE A 1 226 ? -3.649 9.075 4.328 1.00 84.12 226 ILE A N 1
ATOM 1720 C CA . ILE A 1 226 ? -2.816 8.190 3.510 1.00 84.12 226 ILE A CA 1
ATOM 1721 C C . ILE A 1 226 ? -2.988 6.725 3.911 1.00 84.12 226 ILE A C 1
ATOM 1723 O O . ILE A 1 226 ? -2.379 5.873 3.280 1.00 84.12 226 ILE A O 1
ATOM 1727 N N . HIS A 1 227 ? -3.795 6.418 4.927 1.00 88.31 227 HIS A N 1
ATOM 1728 C CA . HIS A 1 227 ? -4.145 5.057 5.306 1.00 88.31 227 HIS A CA 1
ATOM 1729 C C . HIS A 1 227 ? -5.573 4.720 4.892 1.00 88.31 227 HIS A C 1
ATOM 1731 O O . HIS A 1 227 ? -6.513 5.464 5.159 1.00 88.31 227 HIS A O 1
ATOM 1737 N N . GLU A 1 228 ? -5.723 3.561 4.265 1.00 85.88 228 GLU A N 1
ATOM 1738 C CA . GLU A 1 228 ? -6.994 2.860 4.181 1.00 85.88 228 GLU A CA 1
ATOM 1739 C C . GLU A 1 228 ? -7.060 1.887 5.355 1.00 85.88 228 GLU A C 1
ATOM 1741 O O . GLU A 1 228 ? -6.053 1.281 5.725 1.00 85.88 228 GLU A O 1
ATOM 1746 N N . PHE A 1 229 ? -8.238 1.726 5.942 1.00 91.31 229 PHE A N 1
ATOM 1747 C CA . PHE A 1 229 ? -8.472 0.771 7.014 1.00 91.31 229 PHE A CA 1
ATOM 1748 C C . PHE A 1 229 ? -9.708 -0.068 6.723 1.00 91.31 229 PHE A C 1
ATOM 1750 O O . PHE A 1 229 ? -10.557 0.277 5.902 1.00 91.31 229 PHE A O 1
ATOM 1757 N N . TRP A 1 230 ? -9.794 -1.202 7.399 1.00 93.69 230 TRP A N 1
ATOM 1758 C CA . TRP A 1 230 ? -10.957 -2.072 7.385 1.00 93.69 230 TRP A CA 1
ATOM 1759 C C . TRP A 1 230 ? -11.133 -2.702 8.759 1.00 93.69 230 TRP A C 1
ATOM 1761 O O . TRP A 1 230 ? -10.170 -2.915 9.497 1.00 93.69 230 TRP A O 1
ATOM 1771 N N . TYR A 1 231 ? -12.374 -3.029 9.085 1.00 97.06 231 TYR A N 1
ATOM 1772 C CA . TYR A 1 231 ? -12.724 -3.619 10.368 1.00 97.06 231 TYR A CA 1
ATOM 1773 C C . TYR A 1 231 ? -12.529 -5.130 10.355 1.00 97.06 231 TYR A C 1
ATOM 1775 O O . TYR A 1 231 ? -12.664 -5.781 9.309 1.00 97.06 231 TYR A O 1
ATOM 1783 N N . VAL A 1 232 ? -12.209 -5.680 11.522 1.00 97.81 232 VAL A N 1
ATOM 1784 C CA . VAL A 1 232 ? -11.942 -7.107 11.707 1.00 97.81 232 VAL A CA 1
ATOM 1785 C C . VAL A 1 232 ? -12.739 -7.685 12.873 1.00 97.81 232 VAL A C 1
ATOM 1787 O O . VAL A 1 232 ? -13.119 -6.961 13.795 1.00 97.81 232 VAL A O 1
ATOM 1790 N N . ASP A 1 233 ? -13.014 -8.986 12.806 1.00 98.31 233 ASP A N 1
ATOM 1791 C CA . ASP A 1 233 ? -13.593 -9.760 13.905 1.00 98.31 233 ASP A CA 1
ATOM 1792 C C . ASP A 1 233 ? -12.534 -10.132 14.959 1.00 98.31 233 ASP A C 1
ATOM 1794 O O . ASP A 1 233 ? -11.358 -9.785 14.839 1.00 98.31 233 ASP A O 1
ATOM 1798 N N . SER A 1 234 ? -12.944 -10.861 16.001 1.00 97.44 234 SER A N 1
ATOM 1799 C CA . SER A 1 234 ? -12.057 -11.298 17.090 1.00 97.44 234 SER A CA 1
ATOM 1800 C C . SER A 1 234 ? -10.959 -12.280 16.667 1.00 97.44 234 SER A C 1
ATOM 1802 O O . SER A 1 234 ? -10.071 -12.571 17.463 1.00 97.44 234 SER A O 1
ATOM 1804 N N . ALA A 1 235 ? -11.001 -12.792 15.434 1.00 97.00 235 ALA A N 1
ATOM 1805 C CA . ALA A 1 235 ? -9.956 -13.619 14.842 1.00 97.00 235 ALA A CA 1
ATOM 1806 C C . ALA A 1 235 ? -9.068 -12.827 13.860 1.00 97.00 235 ALA A C 1
ATOM 1808 O O . ALA A 1 235 ? -8.290 -13.430 13.116 1.00 97.00 235 ALA A O 1
ATOM 1809 N N . GLY A 1 236 ? -9.201 -11.495 13.803 1.00 93.88 236 GLY A N 1
ATOM 1810 C CA . GLY A 1 236 ? -8.450 -10.631 12.891 1.00 93.88 236 GLY A CA 1
ATOM 1811 C C . GLY A 1 236 ? -8.908 -10.723 11.430 1.00 93.88 236 GLY A C 1
ATOM 1812 O O . GLY A 1 236 ? -8.233 -10.224 10.522 1.00 93.88 236 GLY A O 1
ATOM 1813 N N . LYS A 1 237 ? -10.055 -11.356 11.150 1.00 95.56 237 LYS A N 1
ATOM 1814 C CA . LYS A 1 237 ? -10.572 -11.509 9.787 1.00 95.56 237 LYS A CA 1
ATOM 1815 C C . LYS A 1 237 ? -11.412 -10.297 9.401 1.00 95.56 237 LYS A C 1
ATOM 1817 O O . LYS A 1 237 ? -12.294 -9.873 10.137 1.00 95.56 237 LYS A O 1
ATOM 1822 N N . ARG A 1 238 ? -11.176 -9.764 8.196 1.00 93.69 238 ARG A N 1
ATOM 1823 C CA . ARG A 1 238 ? -11.936 -8.628 7.646 1.00 93.69 238 ARG A CA 1
ATOM 1824 C C . ARG A 1 238 ? -13.444 -8.903 7.642 1.00 93.69 238 ARG A C 1
ATOM 1826 O O . ARG A 1 238 ? -13.870 -9.926 7.104 1.00 93.69 238 ARG A O 1
ATOM 1833 N N . ILE A 1 239 ? -14.222 -7.930 8.119 1.00 91.69 239 ILE A N 1
ATOM 1834 C CA . ILE A 1 239 ? -15.688 -7.880 8.034 1.00 91.69 239 ILE A CA 1
ATOM 1835 C C . ILE A 1 239 ? -16.071 -6.909 6.902 1.00 91.69 239 ILE A C 1
ATOM 1837 O O . ILE A 1 239 ? -15.998 -5.696 7.093 1.00 91.69 239 ILE A O 1
ATOM 1841 N N . PRO A 1 240 ? -16.453 -7.384 5.699 1.00 87.31 240 PRO A N 1
ATOM 1842 C CA . PRO A 1 240 ? -16.645 -6.503 4.542 1.00 87.31 240 PRO A CA 1
ATOM 1843 C C . PRO A 1 240 ? -17.804 -5.507 4.668 1.00 87.31 240 PRO A C 1
ATOM 1845 O O . PRO A 1 240 ? -17.781 -4.482 3.997 1.00 87.31 240 PRO A O 1
ATOM 1848 N N . SER A 1 241 ? -18.814 -5.819 5.484 1.00 88.69 241 SER A N 1
ATOM 1849 C CA . SER A 1 241 ? -20.013 -4.995 5.678 1.00 88.69 241 SER A CA 1
ATOM 1850 C C . SER A 1 241 ? -19.884 -3.955 6.790 1.00 88.69 241 SER A C 1
ATOM 1852 O O . SER A 1 241 ? -20.765 -3.112 6.921 1.00 88.69 241 SER A O 1
ATOM 1854 N N . ALA A 1 242 ? -18.839 -4.032 7.616 1.00 92.44 242 ALA A N 1
ATOM 1855 C CA . ALA A 1 242 ? -18.648 -3.101 8.717 1.00 92.44 242 ALA A CA 1
ATOM 1856 C C . ALA A 1 242 ? -18.176 -1.739 8.192 1.00 92.44 242 ALA A C 1
ATOM 1858 O O . ALA A 1 242 ? -17.289 -1.663 7.339 1.00 92.44 242 ALA A O 1
ATOM 1859 N N . THR A 1 243 ? -18.759 -0.670 8.728 1.00 91.50 243 THR A N 1
ATOM 1860 C CA . THR A 1 243 ? -18.456 0.726 8.361 1.00 91.50 243 THR A CA 1
ATOM 1861 C C . THR A 1 243 ? -18.016 1.572 9.557 1.00 91.50 243 THR A C 1
ATOM 1863 O O . THR A 1 243 ? -17.699 2.746 9.393 1.00 91.50 243 THR A O 1
ATOM 1866 N N . SER A 1 244 ? -17.984 0.978 10.753 1.00 95.94 244 SER A N 1
ATOM 1867 C CA . SER A 1 244 ? -17.645 1.630 12.020 1.00 95.94 244 SER A CA 1
ATOM 1868 C C . SER A 1 244 ? -17.054 0.627 13.021 1.00 95.94 244 SER A C 1
ATOM 1870 O O . SER A 1 244 ? -17.446 -0.541 13.011 1.00 95.94 244 SER A O 1
ATOM 1872 N N . LEU A 1 245 ? -16.195 1.091 13.935 1.00 96.94 245 LEU A N 1
ATOM 1873 C CA . LEU A 1 245 ? -15.727 0.370 15.127 1.00 96.94 245 LEU A CA 1
ATOM 1874 C C . LEU A 1 245 ? -16.880 -0.057 16.042 1.00 96.94 245 LEU A C 1
ATOM 1876 O O . LEU A 1 245 ? -16.753 -1.037 16.766 1.00 96.94 245 LEU A O 1
ATOM 1880 N N . ASN A 1 246 ? -18.012 0.645 15.962 1.00 96.69 246 ASN A N 1
ATOM 1881 C CA . ASN A 1 246 ? -19.224 0.348 16.721 1.00 96.69 246 ASN A CA 1
ATOM 1882 C C . ASN A 1 246 ? -20.134 -0.679 16.022 1.00 96.69 246 ASN A C 1
ATOM 1884 O O . ASN A 1 246 ? -21.212 -0.988 16.530 1.00 96.69 246 ASN A O 1
ATOM 1888 N N . SER A 1 247 ? -19.753 -1.180 14.839 1.00 97.25 247 SER A N 1
ATOM 1889 C CA . SER A 1 247 ? -20.564 -2.174 14.126 1.00 97.25 247 SER A CA 1
ATOM 1890 C C . SER A 1 247 ? -20.559 -3.508 14.873 1.00 97.25 247 SER A C 1
ATOM 1892 O O . SER A 1 247 ? -19.552 -3.909 15.456 1.00 97.25 247 SER A O 1
ATOM 1894 N N . GLU A 1 248 ? -21.674 -4.234 14.808 1.00 97.19 248 GLU A N 1
ATOM 1895 C CA . GLU A 1 248 ? -21.793 -5.550 15.434 1.00 97.19 248 GLU A CA 1
ATOM 1896 C C . GLU A 1 248 ? -20.690 -6.511 14.950 1.00 97.19 248 GLU A C 1
ATOM 1898 O O . GLU A 1 248 ? -20.414 -6.625 13.753 1.00 97.19 248 GLU A O 1
ATOM 1903 N N . GLY A 1 249 ? -20.051 -7.202 15.898 1.00 97.00 249 GLY A N 1
ATOM 1904 C CA . GLY A 1 249 ? -19.001 -8.187 15.629 1.00 97.00 249 GLY A CA 1
ATOM 1905 C C . GLY A 1 249 ? -17.609 -7.607 15.360 1.00 97.00 249 GLY A C 1
ATOM 1906 O O . GLY A 1 249 ? -16.659 -8.382 15.249 1.00 97.00 249 GLY A O 1
ATOM 1907 N N . VAL A 1 250 ? -17.458 -6.281 15.286 1.00 98.31 250 VAL A N 1
ATOM 1908 C CA . VAL A 1 250 ? -16.144 -5.643 15.146 1.00 98.31 250 VAL A CA 1
ATOM 1909 C C . VAL A 1 250 ? -15.372 -5.751 16.458 1.00 98.31 250 VAL A C 1
ATOM 1911 O O . VAL A 1 250 ? -15.839 -5.316 17.507 1.00 98.31 250 VAL A O 1
ATOM 1914 N N . ALA A 1 251 ? -14.174 -6.328 16.393 1.00 98.31 251 ALA A N 1
ATOM 1915 C CA . ALA A 1 251 ? -13.247 -6.416 17.521 1.00 98.31 251 ALA A CA 1
ATOM 1916 C C . ALA A 1 251 ? -12.086 -5.417 17.413 1.00 98.31 251 ALA A C 1
ATOM 1918 O O . ALA A 1 251 ? -11.338 -5.239 18.375 1.00 98.31 251 ALA A O 1
ATOM 1919 N N . GLY A 1 252 ? -11.927 -4.773 16.254 1.00 98.19 252 GLY A N 1
ATOM 1920 C CA . GLY A 1 252 ? -10.838 -3.848 15.975 1.00 98.19 252 GLY A CA 1
ATOM 1921 C C . GLY A 1 252 ? -10.738 -3.469 14.499 1.00 98.19 252 GLY A C 1
ATOM 1922 O O . GLY A 1 252 ? -11.693 -3.616 13.730 1.00 98.19 252 GLY A O 1
ATOM 1923 N N . TYR A 1 253 ? -9.563 -3.004 14.081 1.00 98.12 253 TYR A N 1
ATOM 1924 C CA . TYR A 1 253 ? -9.283 -2.680 12.682 1.00 98.12 253 TYR A CA 1
ATOM 1925 C C . TYR A 1 253 ? -7.884 -3.108 12.248 1.00 98.12 253 TYR A C 1
ATOM 1927 O O . TYR A 1 253 ? -7.000 -3.395 13.048 1.00 98.12 253 TYR A O 1
ATOM 1935 N N . ASN A 1 254 ? -7.680 -3.125 10.939 1.00 97.00 254 ASN A N 1
ATOM 1936 C CA . ASN A 1 254 ? -6.371 -3.217 10.317 1.00 97.00 254 ASN A CA 1
ATOM 1937 C C . ASN A 1 254 ? -6.272 -2.130 9.242 1.00 97.00 254 ASN A C 1
ATOM 1939 O O . ASN A 1 254 ? -7.283 -1.555 8.836 1.00 97.00 254 ASN A O 1
ATOM 1943 N N . PHE A 1 255 ? -5.061 -1.813 8.805 1.00 94.25 255 PHE A N 1
ATOM 1944 C CA . PHE A 1 255 ? -4.822 -0.701 7.902 1.00 94.25 255 PHE A CA 1
ATOM 1945 C C . PHE A 1 255 ? -3.683 -0.968 6.924 1.00 94.25 255 PHE A C 1
ATOM 1947 O O . PHE A 1 255 ? -2.801 -1.809 7.140 1.00 94.25 255 PHE A O 1
ATOM 1954 N N . TRP A 1 256 ? -3.695 -0.208 5.834 1.00 88.38 256 TRP A N 1
ATOM 1955 C CA . TRP A 1 256 ? -2.667 -0.215 4.813 1.00 88.38 256 TRP A CA 1
ATOM 1956 C C . TRP A 1 256 ? -2.401 1.202 4.291 1.00 88.38 256 TRP A C 1
ATOM 1958 O O . TRP A 1 256 ? -3.343 1.936 3.992 1.00 88.38 256 TRP A O 1
ATOM 1968 N N . PRO A 1 257 ? -1.129 1.611 4.150 1.00 86.31 257 PRO A N 1
ATOM 1969 C CA . PRO A 1 257 ? -0.792 2.878 3.517 1.00 86.31 257 PRO A CA 1
ATOM 1970 C C . PRO A 1 257 ? -1.115 2.853 2.017 1.00 86.31 257 PRO A C 1
ATOM 1972 O O . PRO A 1 257 ? -0.652 1.996 1.264 1.00 86.31 257 PRO A O 1
ATOM 1975 N N . VAL A 1 258 ? -1.866 3.844 1.560 1.00 78.88 258 VAL A N 1
ATOM 1976 C CA . VAL A 1 258 ? -2.238 4.077 0.167 1.00 78.88 258 VAL A CA 1
ATOM 1977 C C . VAL A 1 258 ? -1.192 4.988 -0.482 1.00 78.88 258 VAL A C 1
ATOM 1979 O O . VAL A 1 258 ? -1.354 6.201 -0.584 1.00 78.88 258 VAL A O 1
ATOM 1982 N N . PHE A 1 259 ? -0.084 4.402 -0.930 1.00 71.94 259 PHE A N 1
ATOM 1983 C CA . PHE A 1 259 ? 0.974 5.124 -1.659 1.00 71.94 259 PHE A CA 1
ATOM 1984 C C . PHE A 1 259 ? 0.685 5.213 -3.163 1.00 71.94 259 PHE A C 1
ATOM 1986 O O . PHE A 1 259 ? 1.029 6.205 -3.801 1.00 71.94 259 PHE A O 1
ATOM 1993 N N . TRP A 1 260 ? -0.027 4.226 -3.718 1.00 63.88 260 TRP A N 1
ATOM 1994 C CA . TRP A 1 260 ? -0.661 4.309 -5.037 1.00 63.88 260 TRP A CA 1
ATOM 1995 C C . TRP A 1 260 ? -2.104 4.790 -4.886 1.00 63.88 260 TRP A C 1
ATOM 1997 O O . TRP A 1 260 ? -3.070 4.100 -5.199 1.00 63.88 260 TRP A O 1
ATOM 2007 N N . GLY A 1 261 ? -2.246 5.982 -4.319 1.00 58.50 261 GLY A N 1
ATOM 2008 C CA . GLY A 1 261 ? -3.520 6.665 -4.180 1.00 58.50 261 GLY A CA 1
ATOM 2009 C C . GLY A 1 261 ? -3.607 7.755 -5.221 1.00 58.50 261 GLY A C 1
ATOM 2010 O O . GLY A 1 261 ? -2.707 8.582 -5.343 1.00 58.50 261 GLY A O 1
ATOM 2011 N N . TRP A 1 262 ? -4.707 7.795 -5.959 1.00 57.41 262 TRP A N 1
ATOM 2012 C CA . TRP A 1 262 ? -4.960 8.779 -7.007 1.00 57.41 262 TRP A CA 1
ATOM 2013 C C . TRP A 1 262 ? -5.178 10.219 -6.491 1.00 57.41 262 TRP A C 1
ATOM 2015 O O . TRP A 1 262 ? -5.916 10.981 -7.105 1.00 57.41 262 TRP A O 1
ATOM 2025 N N . GLY A 1 263 ? -4.573 10.598 -5.359 1.00 49.81 263 GLY A N 1
ATOM 2026 C CA . GLY A 1 263 ? -4.629 11.936 -4.764 1.00 49.81 263 GLY A CA 1
ATOM 2027 C C . GLY A 1 263 ? -6.018 12.444 -4.401 1.00 49.81 263 GLY A C 1
ATOM 2028 O O . GLY A 1 263 ? -6.170 13.639 -4.184 1.00 49.81 263 GLY A O 1
ATOM 2029 N N . GLU A 1 264 ? -7.024 11.574 -4.374 1.00 59.28 264 GLU A N 1
ATOM 2030 C CA . GLU A 1 264 ? -8.378 11.951 -3.997 1.00 59.28 264 GLU A CA 1
ATOM 2031 C C . GLU A 1 264 ? -8.573 11.777 -2.501 1.00 59.28 264 GLU A C 1
ATOM 2033 O O . GLU A 1 264 ? -8.408 10.691 -1.948 1.00 59.28 264 GLU A O 1
ATOM 2038 N N . PHE A 1 265 ? -8.957 12.880 -1.868 1.00 54.84 265 PHE A N 1
ATOM 2039 C CA . PHE A 1 265 ? -9.084 13.052 -0.426 1.00 54.84 265 PHE A CA 1
ATOM 2040 C C . PHE A 1 265 ? -10.204 12.225 0.241 1.00 54.84 265 PHE A C 1
ATOM 2042 O O . PHE A 1 265 ? -10.363 12.350 1.455 1.00 54.84 265 PHE A O 1
ATOM 2049 N N . ASN A 1 266 ? -10.933 11.383 -0.512 1.00 48.62 266 ASN A N 1
ATOM 2050 C CA . ASN A 1 266 ? -12.150 10.681 -0.067 1.00 48.62 266 ASN A CA 1
ATOM 2051 C C . ASN A 1 266 ? -12.057 9.138 -0.047 1.00 48.62 266 ASN A C 1
ATOM 2053 O O . ASN A 1 266 ? -13.079 8.474 0.088 1.00 48.62 266 ASN A O 1
ATOM 2057 N N . ASN A 1 267 ? -10.870 8.529 -0.171 1.00 42.06 267 ASN A N 1
ATOM 2058 C CA . ASN A 1 267 ? -10.761 7.056 -0.202 1.00 42.06 267 ASN A CA 1
ATOM 2059 C C . ASN A 1 267 ? -10.598 6.368 1.161 1.00 42.06 267 ASN A C 1
ATOM 2061 O O . ASN A 1 267 ? -10.595 5.141 1.206 1.00 42.06 267 ASN A O 1
ATOM 2065 N N . GLY A 1 268 ? -10.516 7.107 2.265 1.00 36.91 268 GLY A N 1
ATOM 2066 C CA . GLY A 1 268 ? -10.770 6.517 3.577 1.00 36.91 268 GLY A CA 1
ATOM 2067 C C . GLY A 1 268 ? -12.276 6.465 3.778 1.00 36.91 268 GLY A C 1
ATOM 2068 O O . GLY A 1 268 ? -12.814 7.443 4.273 1.00 36.91 268 GLY A O 1
ATOM 2069 N N . LEU A 1 269 ? -12.930 5.402 3.291 1.00 33.94 269 LEU A N 1
ATOM 2070 C CA . LEU A 1 269 ? -14.329 5.033 3.564 1.00 33.94 269 LEU A CA 1
ATOM 2071 C C . LEU A 1 269 ? -15.229 6.201 4.017 1.00 33.94 269 LEU A C 1
ATOM 2073 O O . LEU A 1 269 ? -15.298 6.483 5.217 1.00 33.94 269 LEU A O 1
ATOM 2077 N N . ASN A 1 270 ? -15.918 6.860 3.075 1.00 27.72 270 ASN A N 1
ATOM 2078 C CA . ASN A 1 270 ? -17.237 7.452 3.339 1.00 27.72 270 ASN A CA 1
ATOM 2079 C C . ASN A 1 270 ? -17.995 7.852 2.065 1.00 27.72 270 ASN A C 1
ATOM 2081 O O . ASN A 1 270 ? -17.368 8.013 1.014 1.00 27.72 270 ASN A O 1
ATOM 2085 N N . PRO A 1 271 ? -19.337 7.948 2.114 1.00 31.22 271 PRO A N 1
ATOM 2086 C CA . PRO A 1 271 ? -20.152 8.649 3.125 1.00 31.22 271 PRO A CA 1
ATOM 2087 C C . PRO A 1 271 ? -20.468 7.893 4.415 1.00 31.22 271 PRO A C 1
ATOM 2089 O O . PRO A 1 271 ? -20.566 6.649 4.367 1.00 31.22 271 PRO A O 1
#

Sequence (271 aa):
MQTKIHHLIALTGLLALLCLPSQTAHAQLGERPSGSTATAQDPPKDLSGFSIKNKRVRMIHSTDNTLEGTSKYFQDRDPWLAYQRGKNLTTREFRKRDGIFPDVAKFGGGLVDGFTPKIVANDQTSCVGCHNFPYREAGAGTNFAKTGGEGRNSPHFFGGGLMEMIAIQNRQKMLKQMDPNQDGWIALAEMNGATIEIVPTTGADPIVFGHNGDTNGDGKPDLNRIHEFWYVDSAGKRIPSATSLNSEGVAGYNFWPVFWGWGEFNNGLNP

pLDDT: mean 76.48, std 17.82, range [27.72, 98.31]

Radius of gyration: 26.3 Å; Cα contacts (8 Å, |Δi|>4): 370; chains: 1; bounding box: 76×38×78 Å

Foldseek 3Di:
DVVVVVVVVVVVVVVVVVPPPPPPPVPPPPLDPDDPPDDPPDDDDPPPSQADPDDDDDAADDPDLVDPRHQNVCVVPPVVVSQVSVLNQQSHFADVVNVLPDPELDQDAAAPVRPHGHDDPSPDRGNCVQQAVVHSHQAKGDAGDHPDPRHDTRHRSVCVVVLVVVQVVLLVLQCVQQVVPPPQFHFPVSFDQDWRWDDPDPPDDTDTQATRHCPPPPQDGGGPQQKAKFFAAPNRHGDPPDQGCPDPRTGGMHIGGPSVDSPGSCRNDDD

Nearest PDB structures (foldseek):
  4p5w-assembly1_B  TM=4.798E-01  e=3.051E+00  Homo sapiens
  4p5w-assembly1_A  TM=4.780E-01  e=3.051E+00  Homo sapiens